Protein AF-A0A2G9RIY0-F1 (afdb_monomer)

Secondary structure (DSSP, 8-state):
-GGGHHHHHHHHHSPPPGGGSPPPPGGGSHHHHHHHHHHHHHHHHS--S------PPP-HHHHHHHHHHHHHHHHHHHHHHHHHHHHHHHHHHHHHHHHHHSTTS-HHHHHHHHHHHHHHHHHHHHHHHHHHHHHHHHHHHHHHHHHHHHHHHHHT--HHHHTTS-HHHHHHIIIIIHHHHHHHHHHHHHHHHHHHHHHHHHHHHHHHHGGGHHHHHHHHHHHHHHHHHHHHHHHHHTT-

InterPro domains:
  IPR011527 ABC transporter type 1, transmembrane domain [PF00664] (72-238)
  IPR011527 ABC transporter type 1, transmembrane domain [PS50929] (75-240)
  IPR036640 ABC transporter type 1, transmembrane domain superfamily [G3DSA:1.20.1560.10] (39-240)
  IPR036640 ABC transporter type 1, transmembrane domain superfamily [SSF90123] (60-237)
  IPR050173 ATP-binding cassette transporter C-like [PTHR24223] (2-237)

Organism: Aquarana catesbeiana (NCBI:txid8400)

pLDDT: mean 86.26, std 9.66, range [44.34, 96.12]

Sequence (240 aa):
YFYFNRIITLGYKKPLEREDLIELNEADSSYVIYPAIEKNWRKEIVPQGKKDYRSRKPSLLRALWSTFRFSLIYVALMKVVADLLAFTSPQILKQMITFCEQQTGDPRTGYMFAVSLLIVTILQTIILQLYQRYNMLTAVKCKTSLIGMIYKKSLNLASSTRRKFTTGELVNLMSSDAQQLMDLTVNINLLWSAPFQILMAIIFLWQELGPSVLAGVAVLILVIPLNAYIAGKVKQLKVL

Nearest PDB structures (foldseek):
  8hw2-assembly1_A  TM=9.320E-01  e=2.447E-11  Homo sapiens
  8f4b-assembly1_A  TM=9.282E-01  e=4.228E-11  Bos taurus
  9c12-assembly1_A  TM=8.795E-01  e=8.072E-11  Homo sapiens
  8izp-assembly1_A  TM=9.137E-01  e=3.250E-10  Homo sapiens
  9buk-assembly1_A  TM=8.761E-01  e=3.092E-10  Homo sapiens

Solvent-accessible surface area (backbone atoms only — not comparable to full-atom values): 13534 Å² total; per-residue (Å²): 118,74,81,50,52,60,52,55,58,44,49,75,75,40,87,78,52,81,86,72,53,82,80,78,57,68,86,76,30,65,82,56,49,38,60,54,40,52,55,39,42,49,61,54,68,48,79,74,95,64,97,63,98,66,84,72,77,68,52,71,68,57,27,50,44,73,62,44,44,68,60,50,50,53,37,49,52,41,45,54,52,24,52,53,40,59,58,46,50,61,54,50,50,51,53,49,51,56,49,68,70,43,87,81,64,63,68,67,59,58,50,49,50,54,52,50,44,52,51,44,53,51,52,26,51,53,41,44,53,51,29,52,51,52,36,50,50,53,17,49,52,52,29,55,39,51,39,52,51,51,50,57,48,64,75,70,49,55,72,78,63,42,72,75,51,53,73,65,57,56,48,42,48,54,52,55,52,32,46,52,53,21,54,48,54,50,47,53,58,51,70,59,46,48,59,51,51,52,51,52,52,49,56,54,44,34,75,76,57,40,78,63,46,54,62,57,52,53,53,56,58,57,48,49,60,53,52,52,52,53,52,52,52,54,52,55,62,73,74,107

Mean predicted aligned error: 8.25 Å

Structure (mmCIF, N/CA/C/O backbone):
data_AF-A0A2G9RIY0-F1
#
_entry.id   AF-A0A2G9RIY0-F1
#
loop_
_atom_site.group_PDB
_atom_site.id
_atom_site.type_symbol
_atom_site.label_atom_id
_atom_site.label_alt_id
_atom_site.label_comp_id
_atom_site.label_asym_id
_atom_site.label_entity_id
_atom_site.label_seq_id
_atom_site.pdbx_PDB_ins_code
_atom_site.Cartn_x
_atom_site.Cartn_y
_atom_site.Cartn_z
_atom_site.occupancy
_atom_site.B_iso_or_equiv
_atom_site.auth_seq_id
_atom_site.auth_comp_id
_atom_site.auth_asym_id
_atom_site.auth_atom_id
_atom_site.pdbx_PDB_model_num
ATOM 1 N N . TYR A 1 1 ? 3.079 18.182 2.663 1.00 78.50 1 TYR A N 1
ATOM 2 C CA . TYR A 1 1 ? 2.318 18.476 1.430 1.00 78.50 1 TYR A CA 1
ATOM 3 C C . TYR A 1 1 ? 2.131 19.967 1.145 1.00 78.50 1 TYR A C 1
ATOM 5 O O . TYR A 1 1 ? 1.734 20.286 0.037 1.00 78.50 1 TYR A O 1
ATOM 13 N N . PHE A 1 2 ? 2.470 20.887 2.062 1.00 84.25 2 PHE A N 1
ATOM 14 C CA . PHE A 1 2 ? 2.282 22.335 1.869 1.00 84.25 2 PHE A CA 1
ATOM 15 C C . PHE A 1 2 ? 2.936 22.909 0.594 1.00 84.25 2 PHE A C 1
ATOM 17 O O . PHE A 1 2 ? 2.391 23.822 -0.015 1.00 84.25 2 PHE A O 1
ATOM 24 N N . TYR A 1 3 ? 4.052 22.330 0.134 1.00 84.06 3 TYR A N 1
ATOM 25 C CA . TYR A 1 3 ? 4.729 22.755 -1.098 1.00 84.06 3 TYR A CA 1
ATOM 26 C C . TYR A 1 3 ? 3.844 22.673 -2.360 1.00 84.06 3 TYR A C 1
ATOM 28 O O . TYR A 1 3 ? 4.051 23.442 -3.295 1.00 84.06 3 TYR A O 1
ATOM 36 N N . PHE A 1 4 ? 2.830 21.796 -2.385 1.00 87.12 4 PHE A N 1
ATOM 37 C CA . PHE A 1 4 ? 1.896 21.689 -3.512 1.00 87.12 4 PHE A CA 1
ATOM 38 C C . PHE A 1 4 ? 0.916 22.864 -3.610 1.00 87.12 4 PHE A C 1
ATOM 40 O O . PHE A 1 4 ? 0.391 23.109 -4.696 1.00 87.12 4 PHE A O 1
ATOM 47 N N . ASN A 1 5 ? 0.694 23.624 -2.529 1.00 90.50 5 ASN A N 1
ATOM 48 C CA . ASN A 1 5 ? -0.255 24.744 -2.522 1.00 90.50 5 ASN A CA 1
ATOM 49 C C . ASN A 1 5 ? 0.063 25.773 -3.614 1.00 90.50 5 ASN A C 1
ATOM 51 O O . ASN A 1 5 ? -0.845 26.354 -4.207 1.00 90.50 5 ASN A O 1
ATOM 55 N N . ARG A 1 6 ? 1.350 25.957 -3.935 1.00 88.44 6 ARG A N 1
ATOM 56 C CA . ARG A 1 6 ? 1.788 26.847 -5.015 1.00 88.44 6 ARG A CA 1
ATOM 57 C C . ARG A 1 6 ? 1.270 26.393 -6.384 1.00 88.44 6 ARG A C 1
ATOM 59 O O . ARG A 1 6 ? 0.746 27.217 -7.119 1.00 88.44 6 ARG A O 1
ATOM 66 N N . ILE A 1 7 ? 1.374 25.104 -6.712 1.00 90.62 7 ILE A N 1
ATOM 67 C CA . ILE A 1 7 ? 0.877 24.572 -7.994 1.00 90.62 7 ILE A CA 1
ATOM 68 C C . ILE A 1 7 ? -0.649 24.655 -8.048 1.00 90.62 7 ILE A C 1
ATOM 70 O O . ILE A 1 7 ? -1.202 25.062 -9.062 1.00 90.62 7 ILE A O 1
ATOM 74 N N . ILE A 1 8 ? -1.335 24.306 -6.955 1.00 91.81 8 ILE A N 1
ATOM 75 C CA . ILE A 1 8 ? -2.806 24.311 -6.906 1.00 91.81 8 ILE A CA 1
ATOM 76 C C . ILE A 1 8 ? -3.346 25.727 -7.130 1.00 91.81 8 ILE A C 1
ATOM 78 O O . ILE A 1 8 ? -4.235 25.939 -7.950 1.00 91.81 8 ILE A O 1
ATOM 82 N N . THR A 1 9 ? -2.777 26.713 -6.437 1.00 93.19 9 THR A N 1
ATOM 83 C CA . THR A 1 9 ? -3.188 28.116 -6.594 1.00 93.19 9 THR A CA 1
ATOM 84 C C . THR A 1 9 ? -2.844 28.678 -7.972 1.00 93.19 9 THR A C 1
ATOM 86 O O . THR A 1 9 ? -3.599 29.496 -8.492 1.00 93.19 9 THR A O 1
ATOM 89 N N . LEU A 1 10 ? -1.744 28.235 -8.586 1.00 92.69 10 LEU A N 1
ATOM 90 C CA . LEU A 1 10 ? -1.381 28.614 -9.950 1.00 92.69 10 LEU A CA 1
ATOM 91 C C . LEU A 1 10 ? -2.342 28.008 -10.982 1.00 92.69 10 LEU A C 1
ATOM 93 O O . LEU A 1 10 ? -2.828 28.734 -11.844 1.00 92.69 10 LEU A O 1
ATOM 97 N N . GLY A 1 11 ? -2.679 26.723 -10.835 1.00 93.44 11 GLY A N 1
ATOM 98 C CA . GLY A 1 11 ? -3.611 26.006 -11.709 1.00 93.44 11 GLY A CA 1
ATOM 99 C C . GLY A 1 11 ? -5.053 26.513 -11.630 1.00 93.44 11 GLY A C 1
ATOM 100 O O . GLY A 1 11 ? -5.797 26.400 -12.597 1.00 93.44 11 GLY A O 1
ATOM 101 N N . TYR A 1 12 ? -5.442 27.126 -10.507 1.00 94.69 12 TYR A N 1
ATOM 102 C CA . TYR A 1 12 ? -6.711 27.853 -10.400 1.00 94.69 12 TYR A CA 1
ATOM 103 C C . TYR A 1 12 ? -6.724 29.141 -11.242 1.00 94.69 12 TYR A C 1
ATOM 105 O O . TYR A 1 12 ? -7.774 29.555 -11.724 1.00 94.69 12 TYR A O 1
ATOM 113 N N . LYS A 1 13 ? -5.566 29.794 -11.411 1.00 95.44 13 LYS A N 1
ATOM 114 C CA . LYS A 1 13 ? -5.445 31.090 -12.099 1.00 95.44 13 LYS A CA 1
ATOM 115 C C . LYS A 1 13 ? -5.172 30.958 -13.594 1.00 95.44 13 LYS A C 1
ATOM 117 O O . LYS A 1 13 ? -5.629 31.800 -14.360 1.00 95.44 13 LYS A O 1
ATOM 122 N N . LYS A 1 14 ? -4.400 29.951 -14.002 1.00 94.75 14 LYS A N 1
ATOM 123 C CA . LYS A 1 14 ? -4.069 29.685 -15.405 1.00 94.75 14 LYS A CA 1
ATOM 124 C C . LYS A 1 14 ? -3.986 28.181 -15.676 1.00 94.75 14 LYS A C 1
ATOM 126 O O . LYS A 1 14 ? -3.628 27.430 -14.766 1.00 94.75 14 LYS A O 1
ATOM 131 N N . PRO A 1 15 ? -4.251 27.732 -16.916 1.00 93.50 15 PRO A N 1
ATOM 132 C CA . PRO A 1 15 ? -3.866 26.394 -17.348 1.00 93.50 15 PRO A CA 1
ATOM 133 C C . PRO A 1 15 ? -2.370 26.174 -17.090 1.00 93.50 15 PRO A C 1
ATOM 135 O O . PRO A 1 15 ? -1.553 27.028 -17.429 1.00 93.50 15 PRO A O 1
ATOM 138 N N . LEU A 1 16 ? -2.026 25.062 -16.440 1.00 91.38 16 LEU A N 1
ATOM 139 C CA . LEU A 1 16 ? -0.640 24.751 -16.091 1.00 91.38 16 LEU A CA 1
ATOM 140 C C . LEU A 1 16 ? 0.149 24.349 -17.337 1.00 91.38 16 LEU A C 1
ATOM 142 O O . LEU A 1 16 ? -0.279 23.473 -18.093 1.00 91.38 16 LEU A O 1
ATOM 146 N N . GLU A 1 17 ? 1.329 24.938 -17.497 1.00 92.06 17 GLU A N 1
ATOM 147 C CA . GLU A 1 17 ? 2.279 24.585 -18.550 1.00 92.06 17 GLU A CA 1
ATOM 148 C C . GLU A 1 17 ? 3.437 23.749 -17.986 1.00 92.06 17 GLU A C 1
ATOM 150 O O . GLU A 1 17 ? 3.600 23.604 -16.773 1.00 92.06 17 GLU A O 1
ATOM 155 N N . ARG A 1 18 ? 4.261 23.155 -18.862 1.00 86.38 18 ARG A N 1
ATOM 156 C CA . ARG A 1 18 ? 5.371 22.277 -18.435 1.00 86.38 18 ARG A CA 1
ATOM 157 C C . ARG A 1 18 ? 6.394 23.000 -17.558 1.00 86.38 18 ARG A C 1
ATOM 159 O O . ARG A 1 18 ? 6.965 22.376 -16.673 1.00 86.38 18 ARG A O 1
ATOM 166 N N . GLU A 1 19 ? 6.594 24.290 -17.802 1.00 88.38 19 GLU A N 1
ATOM 167 C CA . GLU A 1 19 ? 7.536 25.150 -17.077 1.00 88.38 19 GLU A CA 1
ATOM 168 C C . GLU A 1 19 ? 7.078 25.447 -15.641 1.00 88.38 19 GLU A C 1
ATOM 170 O O . GLU A 1 19 ? 7.894 25.744 -14.774 1.00 88.38 19 GLU A O 1
ATOM 175 N N . ASP A 1 20 ? 5.775 25.321 -15.364 1.00 86.44 20 ASP A N 1
ATOM 176 C CA . ASP A 1 20 ? 5.201 25.544 -14.035 1.00 86.44 20 ASP A CA 1
ATOM 177 C C . ASP A 1 20 ? 5.350 24.323 -13.105 1.00 86.44 20 ASP A C 1
ATOM 179 O O . ASP A 1 20 ? 5.012 24.388 -11.916 1.00 86.44 20 ASP A O 1
ATOM 183 N N . LEU A 1 21 ? 5.805 23.184 -13.639 1.00 85.94 21 LEU A N 1
ATOM 184 C CA . LEU A 1 21 ? 5.920 21.934 -12.897 1.00 85.94 21 LEU A CA 1
ATOM 185 C C . LEU A 1 21 ? 7.200 21.904 -12.060 1.00 85.94 21 LEU A C 1
ATOM 187 O O . LEU A 1 21 ? 8.274 22.306 -12.493 1.00 85.94 21 LEU A O 1
ATOM 191 N N . ILE A 1 22 ? 7.082 21.374 -10.842 1.00 85.06 22 ILE A N 1
ATOM 192 C CA . ILE A 1 22 ? 8.231 21.180 -9.956 1.00 85.06 22 ILE A CA 1
ATOM 193 C C . ILE A 1 22 ? 9.113 20.066 -10.521 1.00 85.06 22 ILE A C 1
ATOM 195 O O . ILE A 1 22 ? 8.629 18.970 -10.821 1.00 85.06 22 ILE A O 1
ATOM 199 N N . GLU A 1 23 ? 10.411 20.344 -10.620 1.00 84.75 23 GLU A N 1
ATOM 200 C CA . GLU A 1 23 ? 11.404 19.352 -11.010 1.00 84.75 23 GLU A CA 1
ATOM 201 C C . GLU A 1 23 ? 11.486 18.202 -10.003 1.00 84.75 23 GLU A C 1
ATOM 203 O O . GLU A 1 23 ? 11.246 18.342 -8.800 1.00 84.75 23 GLU A O 1
ATOM 208 N N . LEU A 1 24 ? 11.819 17.021 -10.515 1.00 82.81 24 LEU A N 1
ATOM 209 C CA . LEU A 1 24 ? 11.923 15.825 -9.700 1.00 82.81 24 LEU A CA 1
ATOM 210 C C . LEU A 1 24 ? 13.143 15.915 -8.774 1.00 82.81 24 LEU A C 1
ATOM 212 O O . LEU A 1 24 ? 14.208 16.369 -9.180 1.00 82.81 24 LEU A O 1
ATOM 216 N N . ASN A 1 25 ? 13.010 15.405 -7.550 1.00 85.19 25 ASN A N 1
ATOM 217 C CA . ASN A 1 25 ? 14.147 15.260 -6.648 1.00 85.19 25 ASN A CA 1
ATOM 218 C C . ASN A 1 25 ? 15.240 14.381 -7.288 1.00 85.19 25 ASN A C 1
ATOM 220 O O . ASN A 1 25 ? 14.933 13.343 -7.881 1.00 85.19 25 ASN A O 1
ATOM 224 N N . GLU A 1 26 ? 16.514 14.741 -7.119 1.00 82.12 26 GLU A N 1
ATOM 225 C CA . GLU A 1 26 ? 17.649 14.019 -7.710 1.00 82.12 26 GLU A CA 1
ATOM 226 C C . GLU A 1 26 ? 17.665 12.534 -7.316 1.00 82.12 26 GLU A C 1
ATOM 228 O O . GLU A 1 26 ? 17.913 11.666 -8.153 1.00 82.12 26 GLU A O 1
ATOM 233 N N . ALA A 1 27 ? 17.303 12.220 -6.067 1.00 80.06 27 ALA A N 1
ATOM 234 C CA . ALA A 1 27 ? 17.220 10.847 -5.556 1.00 80.06 27 ALA A CA 1
ATOM 235 C C . ALA A 1 27 ? 16.135 9.986 -6.238 1.00 80.06 27 ALA A C 1
ATOM 237 O O . ALA A 1 27 ? 16.172 8.752 -6.169 1.00 80.06 27 ALA A O 1
ATOM 238 N N . ASP A 1 28 ? 15.158 10.629 -6.876 1.00 82.56 28 ASP A N 1
ATOM 239 C CA . ASP A 1 28 ? 14.078 9.986 -7.621 1.00 82.56 28 ASP A CA 1
ATOM 240 C C . ASP A 1 28 ? 14.347 10.003 -9.137 1.00 82.56 28 ASP A C 1
ATOM 242 O O . ASP A 1 28 ? 13.587 9.417 -9.911 1.00 82.56 28 ASP A O 1
ATOM 246 N N . SER A 1 29 ? 15.449 10.625 -9.565 1.00 82.25 29 SER A N 1
ATOM 247 C CA . SER A 1 29 ? 15.828 10.740 -10.966 1.00 82.25 29 SER A CA 1
ATOM 248 C C . SER A 1 29 ? 16.284 9.412 -11.563 1.00 82.25 29 SER A C 1
ATOM 250 O O . SER A 1 29 ? 16.943 8.582 -10.925 1.00 82.25 29 SER A O 1
ATOM 252 N N . SER A 1 30 ? 15.981 9.231 -12.849 1.00 79.56 30 SER A N 1
ATOM 253 C CA . SER A 1 30 ? 16.402 8.056 -13.615 1.00 79.56 30 SER A CA 1
ATOM 254 C C . SER A 1 30 ? 17.925 7.875 -13.606 1.00 79.56 30 SER A C 1
ATOM 256 O O . SER A 1 30 ? 18.386 6.738 -13.561 1.00 79.56 30 SER A O 1
ATOM 258 N N . TYR A 1 31 ? 18.700 8.964 -13.534 1.00 78.94 31 TYR A N 1
ATOM 259 C CA . TYR A 1 31 ? 20.165 8.927 -13.455 1.00 78.94 31 TYR A CA 1
ATOM 260 C C . TYR A 1 31 ? 20.695 8.195 -12.218 1.00 78.94 31 TYR A C 1
ATOM 262 O O . TYR A 1 31 ? 21.745 7.564 -12.293 1.00 78.94 31 TYR A O 1
ATOM 270 N N . VAL A 1 32 ? 19.969 8.238 -11.098 1.00 81.50 32 VAL A N 1
ATOM 271 C CA . VAL A 1 32 ? 20.367 7.581 -9.843 1.00 81.50 32 VAL A CA 1
ATOM 272 C C . VAL A 1 32 ? 19.817 6.159 -9.770 1.00 81.50 32 VAL A C 1
ATOM 274 O O . VAL A 1 32 ? 20.509 5.227 -9.355 1.00 81.50 32 VAL A O 1
ATOM 277 N N . ILE A 1 33 ? 18.570 5.966 -10.201 1.00 82.12 33 ILE A N 1
ATOM 278 C CA . ILE A 1 33 ? 17.885 4.676 -10.074 1.00 82.12 33 ILE A CA 1
ATOM 279 C C . ILE A 1 33 ? 18.403 3.670 -11.116 1.00 82.12 33 ILE A C 1
ATOM 281 O O . ILE A 1 33 ? 18.575 2.484 -10.819 1.00 82.12 33 ILE A O 1
ATOM 285 N N . TYR A 1 34 ? 18.694 4.135 -12.333 1.00 84.38 34 TYR A N 1
ATOM 286 C CA . TYR A 1 34 ? 19.087 3.275 -13.444 1.00 84.38 34 TYR A CA 1
ATOM 287 C C . TYR A 1 34 ? 20.411 2.512 -13.214 1.00 84.38 34 TYR A C 1
ATOM 289 O O . TYR A 1 34 ? 20.434 1.291 -13.407 1.00 84.38 34 TYR A O 1
ATOM 297 N N . PRO A 1 35 ? 21.505 3.137 -12.730 1.00 85.25 35 PRO A N 1
ATOM 298 C CA . PRO A 1 35 ? 22.743 2.416 -12.428 1.00 85.25 35 PRO A CA 1
ATOM 299 C C . PRO A 1 35 ? 22.567 1.320 -11.369 1.00 85.25 35 PRO A C 1
ATOM 301 O O . PRO A 1 35 ? 23.204 0.267 -11.454 1.00 85.25 35 PRO A O 1
ATOM 304 N N . ALA A 1 36 ? 21.688 1.538 -10.384 1.00 84.62 36 ALA A N 1
ATOM 305 C CA . ALA A 1 36 ? 21.425 0.567 -9.326 1.00 84.62 36 ALA A CA 1
ATOM 306 C C . ALA A 1 36 ? 20.785 -0.715 -9.881 1.00 84.62 36 ALA A C 1
ATOM 308 O O . ALA A 1 36 ? 21.248 -1.819 -9.569 1.00 84.62 36 ALA A O 1
ATOM 309 N N . ILE A 1 37 ? 19.773 -0.581 -10.749 1.00 86.19 37 ILE A N 1
ATOM 310 C CA . ILE A 1 37 ? 19.136 -1.743 -11.376 1.00 86.19 37 ILE A CA 1
ATOM 311 C C . ILE A 1 37 ? 20.048 -2.395 -12.419 1.00 86.19 37 ILE A C 1
ATOM 313 O O . ILE A 1 37 ? 20.124 -3.621 -12.466 1.00 86.19 37 ILE A O 1
ATOM 317 N N . GLU A 1 38 ? 20.814 -1.616 -13.195 1.00 85.88 38 GLU A N 1
ATOM 318 C CA . GLU A 1 38 ? 21.754 -2.160 -14.183 1.00 85.88 38 GLU A CA 1
ATOM 319 C C . GLU A 1 38 ? 22.841 -3.006 -13.504 1.00 85.88 38 GLU A C 1
ATOM 321 O O . GLU A 1 38 ? 2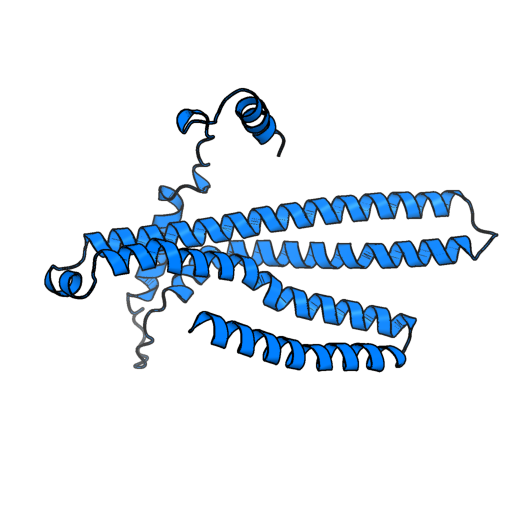3.159 -4.104 -13.970 1.00 85.88 38 GLU A O 1
ATOM 326 N N . LYS A 1 39 ? 23.370 -2.546 -12.364 1.00 86.56 39 LYS A N 1
ATOM 327 C CA . LYS A 1 39 ? 24.340 -3.300 -11.559 1.00 86.56 39 LYS A CA 1
ATOM 328 C C . LYS A 1 39 ? 23.772 -4.641 -11.093 1.00 86.56 39 LYS A C 1
ATOM 330 O O . LYS A 1 39 ? 24.467 -5.654 -11.171 1.00 86.56 39 LYS A O 1
ATOM 335 N N . ASN A 1 40 ? 22.529 -4.668 -10.613 1.00 85.19 40 ASN A N 1
ATOM 336 C CA . ASN A 1 40 ? 21.890 -5.901 -10.146 1.00 85.19 40 ASN A CA 1
ATOM 337 C C . ASN A 1 40 ? 21.494 -6.829 -11.303 1.00 85.19 40 ASN A C 1
ATOM 339 O O . ASN A 1 40 ? 21.684 -8.037 -11.200 1.00 85.19 40 ASN A O 1
ATOM 343 N N . TRP A 1 41 ? 21.052 -6.277 -12.431 1.00 85.06 41 TRP A N 1
ATOM 344 C CA . TRP A 1 41 ? 20.768 -7.038 -13.646 1.00 85.06 41 TRP A CA 1
ATOM 345 C C . TRP A 1 41 ? 22.021 -7.719 -14.207 1.00 85.06 41 TRP A C 1
ATOM 347 O O . TRP A 1 41 ? 21.993 -8.902 -14.540 1.00 85.06 41 TRP A O 1
ATOM 357 N N . ARG A 1 42 ? 23.165 -7.020 -14.233 1.00 84.19 42 ARG A N 1
ATOM 358 C CA . ARG A 1 42 ? 24.450 -7.611 -14.646 1.00 84.19 42 ARG A CA 1
ATOM 359 C C . ARG A 1 42 ? 24.883 -8.760 -13.738 1.00 84.19 42 ARG A C 1
ATOM 361 O O . ARG A 1 42 ? 25.356 -9.771 -14.245 1.00 84.19 42 ARG A O 1
ATOM 368 N N . LYS A 1 43 ? 24.688 -8.639 -12.419 1.00 82.31 43 LYS A N 1
ATOM 369 C CA . LYS A 1 43 ? 24.961 -9.729 -11.463 1.00 82.31 43 LYS A CA 1
ATOM 370 C C . LYS A 1 43 ? 24.095 -10.965 -11.700 1.00 82.31 43 LYS A C 1
ATOM 372 O O . LYS A 1 43 ? 24.514 -12.057 -11.343 1.00 82.31 43 LYS A O 1
ATOM 377 N N . GLU A 1 44 ? 22.898 -10.787 -12.249 1.00 79.81 44 GLU A N 1
ATOM 378 C CA . GLU A 1 44 ? 21.984 -11.888 -12.544 1.00 79.81 44 GLU A CA 1
ATOM 379 C C . GLU A 1 44 ? 22.265 -12.548 -13.902 1.00 79.81 44 GLU A C 1
ATOM 381 O O . GLU A 1 44 ? 22.065 -13.752 -14.046 1.00 79.81 44 GLU A O 1
ATOM 386 N N . ILE A 1 45 ? 22.767 -11.789 -14.884 1.00 77.81 45 ILE A N 1
ATOM 387 C CA . ILE A 1 45 ? 23.171 -12.326 -16.194 1.00 77.81 45 ILE A CA 1
ATOM 388 C C . ILE A 1 45 ? 24.528 -13.038 -16.131 1.00 77.81 45 ILE A C 1
ATOM 390 O O . ILE A 1 45 ? 24.715 -14.042 -16.816 1.00 77.81 45 ILE A O 1
ATOM 394 N N . VAL A 1 46 ? 25.489 -12.519 -15.359 1.00 73.25 46 VAL A N 1
ATOM 395 C CA . VAL A 1 46 ? 26.823 -13.124 -15.248 1.00 73.25 46 VAL A CA 1
ATOM 396 C C . VAL A 1 46 ? 26.745 -14.331 -14.307 1.00 73.25 46 VAL A C 1
ATOM 398 O O . VAL A 1 46 ? 26.430 -14.147 -13.130 1.00 73.25 46 VAL A O 1
ATOM 401 N N . PRO A 1 47 ? 27.056 -15.559 -14.767 1.00 59.69 47 PRO A N 1
ATOM 402 C CA . PRO A 1 47 ? 27.105 -16.721 -13.891 1.00 59.69 47 PRO A CA 1
ATOM 403 C C . PRO A 1 47 ? 28.175 -16.492 -12.822 1.00 59.69 47 PRO A C 1
ATOM 405 O O . PRO A 1 47 ? 29.365 -16.407 -13.130 1.00 59.69 47 PRO A O 1
ATOM 408 N N . GLN A 1 48 ? 27.775 -16.377 -11.554 1.00 56.59 48 GLN A N 1
ATOM 409 C CA . GLN A 1 48 ? 28.738 -16.457 -10.461 1.00 56.59 48 GLN A CA 1
ATOM 410 C C . GLN A 1 48 ? 29.324 -17.866 -10.487 1.00 56.59 48 GLN A C 1
ATOM 412 O O . GLN A 1 48 ? 28.577 -18.833 -10.369 1.00 56.59 48 GLN A O 1
ATOM 417 N N . GLY A 1 49 ? 30.635 -17.974 -10.707 1.00 53.00 49 GLY A N 1
ATOM 418 C CA . GLY A 1 49 ? 31.354 -19.227 -10.937 1.00 53.00 49 GLY A CA 1
ATOM 419 C C . GLY A 1 49 ? 31.259 -20.242 -9.794 1.00 53.00 49 GLY A C 1
ATOM 420 O O . GLY A 1 49 ? 32.228 -20.460 -9.073 1.00 53.00 49 GLY A O 1
ATOM 421 N N . LYS A 1 50 ? 30.114 -20.914 -9.661 1.00 47.84 50 LYS A N 1
ATOM 422 C CA . LYS A 1 50 ? 29.940 -22.140 -8.885 1.00 47.84 50 LYS A CA 1
ATOM 423 C C . LYS A 1 50 ? 29.151 -23.158 -9.704 1.00 47.84 50 LYS A C 1
ATOM 425 O O . LYS A 1 50 ? 28.128 -22.857 -10.312 1.00 47.84 50 LYS A O 1
ATOM 430 N N . LYS A 1 51 ? 29.731 -24.354 -9.739 1.00 44.69 51 LYS A N 1
ATOM 431 C CA . LYS A 1 51 ? 29.420 -25.528 -10.554 1.00 44.69 51 LYS A CA 1
ATOM 432 C C . LYS A 1 51 ? 28.066 -26.166 -10.204 1.00 44.69 51 LYS A C 1
ATOM 434 O O . LYS A 1 51 ? 28.049 -27.304 -9.763 1.00 44.69 51 LYS A O 1
ATOM 439 N N . ASP A 1 52 ? 26.950 -25.481 -10.438 1.00 48.50 52 ASP A N 1
ATOM 440 C CA . ASP A 1 52 ? 25.636 -26.135 -10.468 1.00 48.50 52 ASP A CA 1
ATOM 441 C C . ASP A 1 52 ? 24.978 -25.951 -11.836 1.00 48.50 52 ASP A C 1
ATOM 443 O O . ASP A 1 52 ? 24.420 -24.908 -12.181 1.00 48.50 52 ASP A O 1
ATOM 447 N N . TYR A 1 53 ? 25.066 -27.020 -12.627 1.00 44.34 53 TYR A N 1
ATOM 448 C CA . TYR A 1 53 ? 24.522 -27.217 -13.972 1.00 44.34 53 TYR A CA 1
ATOM 449 C C . TYR A 1 53 ? 22.982 -27.310 -13.986 1.00 44.34 53 TYR A C 1
ATOM 451 O O . TYR A 1 53 ? 22.381 -28.215 -14.558 1.00 44.34 53 TYR A O 1
ATOM 459 N N . ARG A 1 54 ? 22.301 -26.343 -13.372 1.00 47.66 54 ARG A N 1
ATOM 460 C CA . ARG A 1 54 ? 20.904 -26.019 -13.682 1.00 47.66 54 ARG A CA 1
ATOM 461 C C . ARG A 1 54 ? 20.837 -24.525 -13.928 1.00 47.66 54 ARG A C 1
ATOM 463 O O . ARG A 1 54 ? 20.509 -23.751 -13.033 1.00 47.66 54 ARG A O 1
ATOM 470 N N . SER A 1 55 ? 21.200 -24.137 -15.149 1.00 54.38 55 SER A N 1
ATOM 471 C CA . SER A 1 55 ? 21.131 -22.779 -15.691 1.00 54.38 55 SER A CA 1
ATOM 472 C C . SER A 1 55 ? 19.759 -22.152 -15.416 1.00 54.38 55 SER A C 1
ATOM 474 O O . SER A 1 55 ? 18.809 -22.308 -16.189 1.00 54.38 55 SER A O 1
ATOM 476 N N . ARG A 1 56 ? 19.628 -21.467 -14.277 1.00 60.22 56 ARG A N 1
ATOM 477 C CA . ARG A 1 56 ? 18.436 -20.688 -13.948 1.00 60.22 56 ARG A CA 1
ATOM 478 C C . ARG A 1 56 ? 18.373 -19.539 -14.942 1.00 60.22 56 ARG A C 1
ATOM 480 O O . ARG A 1 56 ? 19.315 -18.759 -15.042 1.00 60.22 56 ARG A O 1
ATOM 487 N N . LYS A 1 57 ? 17.271 -19.456 -15.689 1.00 69.62 57 LYS A N 1
ATOM 488 C CA . LYS A 1 57 ? 17.026 -18.335 -16.599 1.00 69.62 57 LYS A CA 1
ATOM 489 C C . LYS A 1 57 ? 17.078 -17.034 -15.777 1.00 69.62 57 LYS A C 1
ATOM 491 O O . LYS A 1 57 ? 16.418 -16.990 -14.734 1.00 69.62 57 LYS A O 1
ATOM 496 N N . PRO A 1 58 ? 17.852 -16.017 -16.195 1.00 74.69 58 PRO A N 1
ATOM 497 C CA . PRO A 1 58 ? 17.897 -14.737 -15.493 1.00 74.69 58 PRO A CA 1
ATOM 498 C C . PRO A 1 58 ? 16.492 -14.127 -15.479 1.00 74.69 58 PRO A C 1
ATOM 500 O O . PRO A 1 58 ? 15.824 -14.116 -16.517 1.00 74.69 58 PRO A O 1
ATOM 503 N N . SER A 1 59 ? 16.017 -13.650 -14.325 1.00 80.56 59 SER A N 1
ATOM 504 C CA . SER A 1 59 ? 14.669 -13.098 -14.192 1.00 80.56 59 SER A CA 1
ATOM 505 C C . SER A 1 59 ? 14.700 -11.617 -13.823 1.00 80.56 59 SER A C 1
ATOM 507 O O . SER A 1 59 ? 15.160 -11.209 -12.766 1.00 80.56 59 SER A O 1
ATOM 509 N N . LEU A 1 60 ? 14.125 -10.782 -14.692 1.00 81.69 60 LEU A N 1
ATOM 510 C CA . LEU A 1 60 ? 14.031 -9.333 -14.465 1.00 81.69 60 LEU A CA 1
ATOM 511 C C . LEU A 1 60 ? 13.351 -8.994 -13.131 1.00 81.69 60 LEU A C 1
ATOM 513 O O . LEU A 1 60 ? 13.766 -8.067 -12.441 1.00 81.69 60 LEU A O 1
ATOM 517 N N . LEU A 1 61 ? 12.349 -9.786 -12.737 1.00 79.69 61 LEU A N 1
ATOM 518 C CA . LEU A 1 61 ? 11.651 -9.630 -11.461 1.00 79.69 61 LEU A CA 1
ATOM 519 C C . LEU A 1 61 ? 12.577 -9.811 -10.256 1.00 79.69 61 LEU A C 1
ATOM 521 O O . LEU A 1 61 ? 12.398 -9.128 -9.253 1.00 79.69 61 LEU A O 1
ATOM 525 N N . ARG A 1 62 ? 13.581 -10.693 -10.335 1.00 80.00 62 ARG A N 1
ATOM 526 C CA . ARG A 1 62 ? 14.527 -10.901 -9.236 1.00 80.00 62 ARG A CA 1
ATOM 527 C C . ARG A 1 62 ? 15.529 -9.755 -9.150 1.00 80.00 62 ARG A C 1
ATOM 529 O O . ARG A 1 62 ? 15.761 -9.272 -8.042 1.00 80.00 62 ARG A O 1
ATOM 536 N N . ALA A 1 63 ? 16.062 -9.270 -10.270 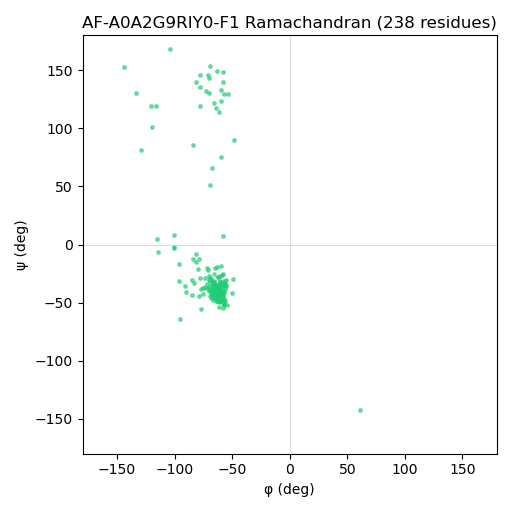1.00 83.25 63 ALA A N 1
ATOM 537 C CA . ALA A 1 63 ? 16.899 -8.069 -10.287 1.00 83.25 63 ALA A CA 1
ATOM 538 C C . ALA A 1 63 ? 16.145 -6.853 -9.731 1.00 83.25 63 ALA A C 1
ATOM 540 O O . ALA A 1 63 ? 16.680 -6.096 -8.914 1.00 83.25 63 ALA A O 1
ATOM 541 N N . LEU A 1 64 ? 14.880 -6.695 -10.124 1.00 83.50 64 LEU A N 1
ATOM 542 C CA . LEU A 1 64 ? 14.025 -5.609 -9.668 1.00 83.50 64 LEU A CA 1
ATOM 543 C C . LEU A 1 64 ? 13.711 -5.732 -8.170 1.00 83.50 64 LEU A C 1
ATOM 545 O O . LEU A 1 64 ? 13.940 -4.787 -7.413 1.00 83.50 64 LEU A O 1
ATOM 549 N N . TRP A 1 65 ? 13.318 -6.923 -7.711 1.00 84.38 65 TRP A N 1
ATOM 550 C CA . TRP A 1 65 ? 13.117 -7.216 -6.291 1.00 84.38 65 TRP A CA 1
ATOM 551 C C . TRP A 1 65 ? 14.381 -6.953 -5.469 1.00 84.38 65 TRP A C 1
ATOM 553 O O . TRP A 1 65 ? 14.333 -6.263 -4.458 1.00 84.38 65 TRP A O 1
ATOM 563 N N . SER A 1 66 ? 15.544 -7.431 -5.915 1.00 84.00 66 SER A N 1
ATOM 564 C CA . SER A 1 66 ? 16.813 -7.215 -5.212 1.00 84.00 66 SER A CA 1
ATOM 565 C C . SER A 1 66 ? 17.192 -5.734 -5.110 1.00 84.00 66 SER A C 1
ATOM 567 O O . SER A 1 66 ? 17.896 -5.360 -4.170 1.00 84.00 66 SER A O 1
ATOM 569 N N . THR A 1 67 ? 16.747 -4.905 -6.057 1.00 85.69 67 THR A N 1
ATOM 570 C CA . THR A 1 67 ? 17.008 -3.459 -6.072 1.00 85.69 67 THR A CA 1
ATOM 571 C C . THR A 1 67 ? 16.080 -2.721 -5.108 1.00 85.69 67 THR A C 1
ATOM 573 O O . THR A 1 67 ? 16.547 -1.897 -4.326 1.00 85.69 67 THR A O 1
ATOM 576 N N . PHE A 1 68 ? 14.785 -3.053 -5.099 1.00 87.00 68 PHE A N 1
ATOM 577 C CA . PHE A 1 68 ? 13.778 -2.322 -4.320 1.00 87.00 68 PHE A CA 1
ATOM 578 C C . PHE A 1 68 ? 13.375 -2.984 -2.996 1.00 87.00 68 PHE A C 1
ATOM 580 O O . PHE A 1 68 ? 12.607 -2.388 -2.245 1.00 87.00 68 PHE A O 1
ATOM 587 N N . ARG A 1 69 ? 13.909 -4.165 -2.649 1.00 86.88 69 ARG A N 1
ATOM 588 C CA . ARG A 1 69 ? 13.520 -4.928 -1.443 1.00 86.88 69 ARG A CA 1
ATOM 589 C C . ARG A 1 69 ? 13.531 -4.112 -0.153 1.00 86.88 69 ARG A C 1
ATOM 591 O O . ARG A 1 69 ? 12.608 -4.238 0.634 1.00 86.88 69 ARG A O 1
ATOM 598 N N . PHE A 1 70 ? 14.533 -3.261 0.064 1.00 88.50 70 PHE A N 1
ATOM 599 C CA . PHE A 1 70 ? 14.616 -2.454 1.286 1.00 88.50 70 PHE A CA 1
ATOM 600 C C . PHE A 1 70 ? 13.507 -1.402 1.342 1.00 88.50 70 PHE A C 1
ATOM 602 O O . PHE A 1 70 ? 12.891 -1.209 2.386 1.00 88.50 70 PHE A O 1
ATOM 609 N N . SER A 1 71 ? 13.199 -0.786 0.198 1.00 87.69 71 SER A N 1
ATOM 610 C CA . SER A 1 71 ? 12.082 0.149 0.073 1.00 87.69 71 SER A CA 1
ATOM 611 C C . SER A 1 71 ? 10.742 -0.557 0.284 1.00 87.69 71 SER A C 1
ATOM 613 O O . SER A 1 71 ? 9.884 -0.025 0.979 1.00 87.69 71 SER A O 1
ATOM 615 N N . LEU A 1 72 ? 10.569 -1.760 -0.274 1.00 88.31 72 LEU A N 1
ATOM 616 C CA . LEU A 1 72 ? 9.346 -2.552 -0.120 1.00 88.31 72 LEU A CA 1
ATOM 617 C C . LEU A 1 72 ? 9.147 -3.035 1.321 1.00 88.31 72 LEU A C 1
ATOM 619 O O . LEU A 1 72 ? 8.039 -2.943 1.832 1.00 88.31 72 LEU A O 1
ATOM 623 N N . ILE A 1 73 ? 10.208 -3.485 2.000 1.00 90.12 73 ILE A N 1
ATOM 624 C CA . ILE A 1 73 ? 10.151 -3.892 3.415 1.00 90.12 73 ILE A CA 1
ATOM 625 C C . ILE A 1 73 ? 9.783 -2.700 4.302 1.00 90.12 73 ILE A C 1
ATOM 627 O O . ILE A 1 73 ? 8.937 -2.833 5.181 1.00 90.12 73 ILE A O 1
ATOM 631 N N . TYR A 1 74 ? 10.379 -1.529 4.059 1.00 91.31 74 TYR A N 1
ATOM 632 C CA . TYR A 1 74 ? 10.046 -0.314 4.803 1.00 91.31 74 TYR A CA 1
ATOM 633 C C . TYR A 1 74 ? 8.570 0.079 4.630 1.00 91.31 74 TYR A C 1
ATOM 635 O O . TYR A 1 74 ? 7.873 0.343 5.609 1.00 91.31 74 TYR A O 1
ATOM 643 N N . VAL A 1 75 ? 8.070 0.052 3.391 1.00 92.44 75 VAL A N 1
ATOM 644 C CA . VAL A 1 75 ? 6.654 0.301 3.079 1.00 92.44 75 VAL A CA 1
ATOM 645 C C . VAL A 1 75 ? 5.749 -0.743 3.743 1.00 92.44 75 VAL A C 1
ATOM 647 O O . VAL A 1 75 ? 4.724 -0.380 4.318 1.00 92.44 75 VAL A O 1
ATOM 650 N N . ALA A 1 76 ? 6.140 -2.019 3.729 1.00 91.88 76 ALA A N 1
ATOM 651 C CA . ALA A 1 76 ? 5.376 -3.087 4.362 1.00 91.88 76 ALA A CA 1
ATOM 652 C C . ALA A 1 76 ? 5.291 -2.916 5.886 1.00 91.88 76 ALA A C 1
ATOM 654 O O . ALA A 1 76 ? 4.212 -3.037 6.460 1.00 91.88 76 ALA A O 1
ATOM 655 N N . LEU A 1 77 ? 6.394 -2.546 6.542 1.00 92.44 77 LEU A N 1
ATOM 656 C CA . LEU A 1 77 ? 6.410 -2.265 7.979 1.00 92.44 77 LEU A CA 1
ATOM 657 C C . LEU A 1 77 ? 5.482 -1.095 8.338 1.00 92.44 77 LEU A C 1
ATOM 659 O O . LEU A 1 77 ? 4.686 -1.203 9.267 1.00 92.44 77 LEU A O 1
ATOM 663 N N . MET A 1 78 ? 5.534 0.001 7.573 1.00 91.00 78 MET A N 1
ATOM 664 C CA . MET A 1 78 ? 4.623 1.140 7.755 1.00 91.00 78 MET A CA 1
ATOM 665 C C . MET A 1 78 ? 3.154 0.729 7.601 1.00 91.00 78 MET A C 1
ATOM 667 O O . MET A 1 78 ? 2.298 1.227 8.332 1.00 91.00 78 MET A O 1
ATOM 671 N N . LYS A 1 79 ? 2.858 -0.204 6.689 1.00 92.69 79 LYS A N 1
ATOM 672 C CA . LYS A 1 79 ? 1.506 -0.735 6.498 1.00 92.69 79 LYS A CA 1
ATOM 673 C C . LYS A 1 79 ? 1.025 -1.546 7.700 1.00 92.69 79 LYS A C 1
ATOM 675 O O . LYS A 1 79 ? -0.088 -1.306 8.153 1.00 92.69 79 LYS A O 1
ATOM 680 N N . VAL A 1 80 ? 1.865 -2.426 8.255 1.00 92.69 80 VAL A N 1
ATOM 681 C CA . VAL A 1 80 ? 1.532 -3.173 9.485 1.00 92.69 80 VAL A CA 1
ATOM 682 C C . VAL A 1 80 ? 1.212 -2.211 10.626 1.00 92.69 80 VAL A C 1
ATOM 684 O O . VAL A 1 80 ? 0.198 -2.369 11.297 1.00 92.69 80 VAL A O 1
ATOM 687 N N . VAL A 1 81 ? 2.041 -1.182 10.823 1.00 93.00 81 VAL A N 1
ATOM 688 C CA . VAL A 1 81 ? 1.810 -0.173 11.868 1.00 93.00 81 VAL A CA 1
ATOM 689 C C . VAL A 1 81 ? 0.481 0.554 11.637 1.00 93.00 81 VAL A C 1
ATOM 691 O O . VAL A 1 81 ? -0.315 0.666 12.566 1.00 93.00 81 VAL A O 1
ATOM 694 N N . ALA A 1 82 ? 0.196 0.988 10.405 1.00 93.38 82 ALA A N 1
ATOM 695 C CA . ALA A 1 82 ? -1.079 1.626 10.068 1.00 93.38 82 ALA A CA 1
ATOM 696 C C . ALA A 1 82 ? -2.289 0.722 10.362 1.00 93.38 82 ALA A C 1
ATOM 698 O O . ALA A 1 82 ? -3.299 1.202 10.874 1.00 93.38 82 ALA A O 1
ATOM 699 N N . ASP A 1 83 ? -2.177 -0.574 10.057 1.00 92.44 83 ASP A N 1
ATOM 700 C CA . ASP A 1 83 ? -3.230 -1.558 10.308 1.00 92.44 83 ASP A CA 1
ATOM 701 C C . ASP A 1 83 ? -3.461 -1.758 11.809 1.00 92.44 83 ASP A C 1
ATOM 703 O O . ASP A 1 83 ? -4.604 -1.729 12.256 1.00 92.44 83 ASP A O 1
ATOM 707 N N . LEU A 1 84 ? -2.395 -1.869 12.609 1.00 92.81 84 LEU A N 1
ATOM 708 C CA . LEU A 1 84 ? -2.506 -1.973 14.068 1.00 92.81 84 LEU A CA 1
ATOM 709 C C . LEU A 1 84 ? -3.204 -0.749 14.673 1.00 92.81 84 LEU A C 1
ATOM 711 O O . LEU A 1 84 ? -4.134 -0.906 15.460 1.00 92.81 84 LEU A O 1
ATOM 715 N N . LEU A 1 85 ? -2.816 0.464 14.262 1.00 92.56 85 LEU A N 1
ATOM 716 C CA . LEU A 1 85 ? -3.473 1.697 14.709 1.00 92.56 85 LEU A CA 1
ATOM 717 C C . LEU A 1 85 ? -4.956 1.750 14.314 1.00 9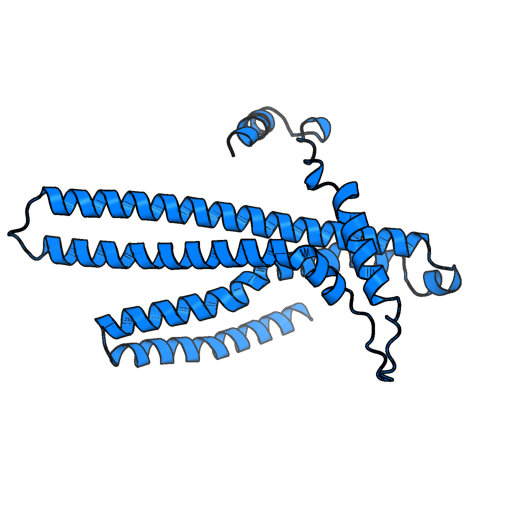2.56 85 LEU A C 1
ATOM 719 O O . LEU A 1 85 ? -5.770 2.230 15.101 1.00 92.56 85 LEU A O 1
ATOM 723 N N . ALA A 1 86 ? -5.318 1.237 13.134 1.00 93.06 86 ALA A N 1
ATOM 724 C CA . ALA A 1 86 ? -6.711 1.185 12.687 1.00 93.06 86 ALA A CA 1
ATOM 725 C C . ALA A 1 86 ? -7.579 0.302 13.599 1.00 93.06 86 ALA A C 1
ATOM 727 O O . ALA A 1 86 ? -8.740 0.620 13.846 1.00 93.06 86 ALA A O 1
ATOM 728 N N . PHE A 1 87 ? -7.006 -0.780 14.131 1.00 92.31 87 PHE A N 1
ATOM 729 C CA . PHE A 1 87 ? -7.671 -1.681 15.072 1.00 92.31 87 PHE A CA 1
ATOM 730 C C . PHE A 1 87 ? -7.697 -1.155 16.515 1.00 92.31 87 PHE A C 1
ATOM 732 O O . PHE A 1 87 ? -8.569 -1.550 17.288 1.00 92.31 87 PHE A O 1
ATOM 739 N N . THR A 1 88 ? -6.811 -0.225 16.877 1.00 92.50 88 THR A N 1
ATOM 740 C CA . THR A 1 88 ? -6.844 0.453 18.181 1.00 92.50 88 THR A CA 1
ATOM 741 C C . THR A 1 88 ? -8.063 1.372 18.324 1.00 92.50 88 THR A C 1
ATOM 743 O O . THR A 1 88 ? -8.624 1.473 19.414 1.00 92.50 88 THR A O 1
ATOM 746 N N . SER A 1 89 ? -8.521 2.019 17.244 1.00 91.31 89 SER A N 1
ATOM 747 C CA . SER A 1 89 ? -9.663 2.947 17.305 1.00 91.31 89 SER A CA 1
ATOM 748 C C . SER A 1 89 ? -10.971 2.287 17.787 1.00 91.31 89 SER A C 1
ATOM 750 O O . SER A 1 89 ? -11.565 2.814 18.730 1.00 91.31 89 SER A O 1
ATOM 752 N N . PRO A 1 90 ? -11.408 1.126 17.253 1.00 91.50 90 PRO A N 1
ATOM 753 C CA . PRO A 1 90 ? -12.554 0.389 17.794 1.00 91.50 90 PRO A CA 1
ATOM 754 C C . PRO A 1 90 ? -12.398 -0.031 19.262 1.00 91.50 90 PRO A C 1
ATOM 756 O O . PRO A 1 90 ? -13.375 -0.017 20.002 1.00 91.50 90 PRO A O 1
ATOM 759 N N . GLN A 1 91 ? -11.183 -0.376 19.702 1.00 91.69 91 GLN A N 1
ATOM 760 C CA . GLN A 1 91 ? -10.926 -0.798 21.086 1.00 91.69 91 GLN A CA 1
ATOM 761 C C . GLN A 1 91 ? -11.103 0.357 22.080 1.00 91.69 91 GLN A C 1
ATOM 763 O O . GLN A 1 91 ? -11.732 0.187 23.123 1.00 91.69 91 GLN A O 1
ATOM 768 N N . ILE A 1 92 ? -10.617 1.554 21.735 1.00 91.88 92 ILE A N 1
ATOM 769 C CA . ILE A 1 92 ? -10.847 2.762 22.545 1.00 91.88 92 ILE A CA 1
ATOM 770 C C . ILE A 1 92 ? -12.338 3.110 22.560 1.00 91.88 92 ILE A C 1
ATOM 772 O O . ILE A 1 92 ? -12.884 3.431 23.614 1.00 91.88 92 ILE A O 1
ATOM 776 N N . LEU A 1 93 ? -13.012 3.005 21.410 1.00 91.56 93 LEU A N 1
ATOM 777 C CA . LEU A 1 93 ? -14.447 3.266 21.319 1.00 91.56 93 LEU A CA 1
ATOM 778 C C . LEU A 1 93 ? -15.251 2.311 22.211 1.00 91.56 93 LEU A C 1
ATOM 780 O O . LEU A 1 93 ? -16.156 2.751 22.913 1.00 91.56 93 LEU A O 1
ATOM 784 N N . LYS A 1 94 ? -14.885 1.026 22.246 1.00 90.75 94 LYS A N 1
ATOM 785 C CA . LYS A 1 94 ? -15.493 0.045 23.152 1.00 90.75 94 LYS A CA 1
ATOM 786 C C . LYS A 1 94 ? -15.348 0.469 24.617 1.00 90.75 94 LYS A C 1
ATOM 788 O O . LYS A 1 94 ? -16.340 0.509 25.337 1.00 90.75 94 LYS A O 1
ATOM 793 N N . GLN A 1 95 ? -14.134 0.815 25.051 1.00 88.94 95 GLN A N 1
ATOM 794 C CA . GLN A 1 95 ? -13.887 1.262 26.429 1.00 88.94 95 GLN A CA 1
ATOM 795 C C . GLN A 1 95 ? -14.680 2.526 26.773 1.00 88.94 95 GLN A C 1
ATOM 797 O O . GLN A 1 95 ? -15.199 2.645 27.880 1.00 88.94 95 GLN A O 1
ATOM 802 N N . MET A 1 96 ? -14.824 3.439 25.811 1.00 89.50 96 MET A N 1
ATOM 803 C CA . MET A 1 96 ? -15.644 4.635 25.962 1.00 89.50 96 MET A CA 1
ATOM 804 C C . MET A 1 96 ? -17.133 4.296 26.143 1.00 89.50 96 MET A C 1
ATOM 806 O O . MET A 1 96 ? -17.772 4.882 27.011 1.00 89.50 96 MET A O 1
ATOM 810 N N . ILE A 1 97 ? -17.675 3.330 25.391 1.00 90.25 97 ILE A N 1
ATOM 811 C CA . ILE A 1 97 ? -19.064 2.864 25.555 1.00 90.25 97 ILE A CA 1
ATOM 812 C C . ILE A 1 97 ? -19.262 2.260 26.951 1.00 90.25 97 ILE A C 1
ATOM 814 O O . ILE A 1 97 ? -20.178 2.666 27.661 1.00 90.25 97 ILE A O 1
ATOM 818 N N . THR A 1 98 ? -18.365 1.372 27.390 1.00 88.25 98 THR A N 1
ATOM 819 C CA . THR A 1 98 ? -18.432 0.773 28.736 1.00 88.25 98 THR A CA 1
ATOM 820 C C . THR A 1 98 ? -18.322 1.825 29.845 1.00 88.25 98 THR A C 1
ATOM 822 O O . THR A 1 98 ? -19.010 1.729 30.858 1.00 88.25 98 THR A O 1
ATOM 825 N N . PHE A 1 99 ? -17.501 2.862 29.654 1.00 87.50 99 PHE A N 1
ATOM 826 C CA . PHE A 1 99 ? -17.425 3.994 30.580 1.00 87.50 99 PHE A CA 1
ATOM 827 C C . PHE A 1 99 ? -18.744 4.779 30.638 1.00 87.50 99 PHE A C 1
ATOM 829 O O . PHE A 1 99 ? -19.176 5.161 31.720 1.00 87.50 99 PHE A O 1
ATOM 8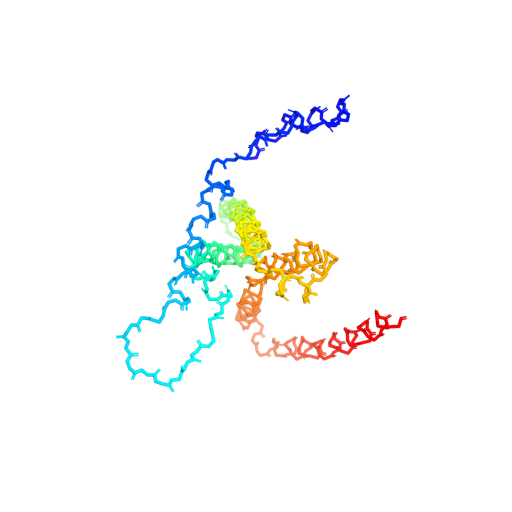36 N N . CYS A 1 100 ? -19.412 4.996 29.501 1.00 86.38 100 CYS A N 1
ATOM 837 C CA . CYS A 1 100 ? -20.717 5.661 29.466 1.00 86.38 100 CYS A CA 1
ATOM 838 C C . CYS A 1 100 ? -21.830 4.844 30.147 1.00 86.38 100 CYS A C 1
ATOM 840 O O . CYS A 1 100 ? -22.755 5.432 30.705 1.00 86.38 100 CYS A O 1
ATOM 842 N N . GLU A 1 101 ? -21.752 3.512 30.118 1.00 87.62 101 GLU A N 1
ATOM 843 C CA . GLU A 1 101 ? -22.696 2.626 30.815 1.00 87.62 101 GLU A CA 1
ATOM 844 C C . GLU A 1 101 ? -22.496 2.651 32.341 1.00 87.62 101 GLU A C 1
ATOM 846 O O . GLU A 1 101 ? -23.457 2.573 33.109 1.00 87.62 101 GLU A O 1
ATOM 851 N N . GLN A 1 102 ? -21.252 2.807 32.795 1.00 81.44 102 GLN A N 1
ATOM 852 C CA . GLN A 1 102 ? -20.893 2.920 34.207 1.00 81.44 102 GLN A CA 1
ATOM 853 C C . GLN A 1 102 ? -21.062 4.376 34.681 1.00 81.44 102 GLN A C 1
ATOM 855 O O . GLN A 1 102 ? -20.110 5.150 34.713 1.00 81.44 102 GLN A O 1
ATOM 860 N N . GLN A 1 103 ? -22.280 4.756 35.087 1.00 68.94 103 GLN A N 1
ATOM 861 C CA . GLN A 1 103 ? -22.669 6.121 35.515 1.00 68.94 103 GLN A CA 1
ATOM 862 C C . GLN A 1 103 ? -21.883 6.728 36.712 1.00 68.94 103 GLN A C 1
ATOM 864 O O . GLN A 1 103 ? -22.240 7.794 37.207 1.00 68.94 103 GLN A O 1
ATOM 869 N N . THR A 1 104 ? -20.825 6.081 37.204 1.00 63.38 104 THR A N 1
ATOM 870 C CA . THR A 1 104 ? -20.050 6.454 38.403 1.00 63.38 104 THR A CA 1
ATOM 871 C C . THR A 1 104 ? -18.590 6.842 38.127 1.00 63.38 104 THR A C 1
ATOM 873 O O . THR A 1 104 ? -17.836 7.082 39.070 1.00 63.38 104 THR A O 1
ATOM 876 N N . GLY A 1 105 ? -18.162 6.919 36.864 1.00 67.56 105 GLY A N 1
ATOM 877 C CA . GLY A 1 105 ? -16.785 7.273 36.501 1.00 67.56 105 GLY A CA 1
ATOM 878 C C . GLY A 1 105 ? -16.460 8.774 36.590 1.00 67.56 105 GLY A C 1
ATOM 879 O O . GLY A 1 105 ? -17.289 9.621 36.265 1.00 67.56 105 GLY A O 1
ATOM 880 N N . ASP A 1 106 ? -15.222 9.116 36.975 1.00 80.31 106 ASP A N 1
ATOM 881 C CA . ASP A 1 106 ? -14.713 10.499 36.934 1.00 80.31 106 ASP A CA 1
ATOM 882 C C . ASP A 1 106 ? -14.763 11.043 35.488 1.00 80.31 106 ASP A C 1
ATOM 884 O O . ASP A 1 106 ? -14.130 10.444 34.605 1.00 80.31 106 ASP A O 1
ATOM 888 N N . PRO A 1 107 ? -15.442 12.183 35.223 1.00 81.88 107 PRO A N 1
ATOM 889 C CA . PRO A 1 107 ? -15.530 12.802 33.898 1.00 81.88 107 PRO A CA 1
ATOM 890 C C . PRO A 1 107 ? -14.183 12.981 33.186 1.00 81.88 107 PRO A C 1
ATOM 892 O O . PRO A 1 107 ? -14.116 12.919 31.957 1.00 81.88 107 PRO A O 1
ATOM 895 N N . ARG A 1 108 ? -13.088 13.162 33.937 1.00 85.75 108 ARG A N 1
ATOM 896 C CA . ARG A 1 108 ? -11.729 13.285 33.379 1.00 85.75 108 ARG A CA 1
ATOM 897 C C . ARG A 1 108 ? -11.315 12.058 32.567 1.00 85.75 108 ARG A C 1
ATOM 899 O O . ARG A 1 108 ? -10.648 12.204 31.546 1.00 85.75 108 ARG A O 1
ATOM 906 N N . THR A 1 109 ? -11.748 10.868 32.973 1.00 85.56 109 THR A N 1
ATOM 907 C CA . THR A 1 109 ? -11.425 9.603 32.295 1.00 85.56 109 THR A CA 1
ATOM 908 C C . THR A 1 109 ? -12.090 9.514 30.922 1.00 85.56 109 THR A C 1
ATOM 910 O O . THR A 1 109 ? -11.445 9.122 29.950 1.00 85.56 109 THR A O 1
ATOM 913 N N . GLY A 1 110 ? -13.336 9.981 30.803 1.00 87.56 110 GLY A N 1
ATOM 914 C CA . GLY A 1 110 ? -14.030 10.084 29.517 1.00 87.56 110 GLY A CA 1
ATOM 915 C C . GLY A 1 110 ? -13.330 11.043 28.549 1.00 87.56 110 GLY A C 1
ATOM 916 O O . GLY A 1 110 ? -13.110 10.701 27.385 1.00 87.56 110 GLY A O 1
ATOM 917 N N . TYR A 1 111 ? -12.896 12.213 29.037 1.00 90.06 111 TYR A N 1
ATOM 918 C CA . TYR A 1 111 ? -12.111 13.151 28.226 1.00 90.06 111 TYR A CA 1
ATOM 919 C C . TYR A 1 111 ? -10.771 12.555 27.776 1.00 90.06 111 TYR A C 1
ATOM 921 O O . TYR A 1 111 ? -10.376 12.767 26.629 1.00 90.06 111 TYR A O 1
ATOM 929 N N . MET A 1 112 ? -10.093 11.773 28.627 1.00 91.12 112 MET A N 1
ATOM 930 C CA . MET A 1 112 ? -8.862 11.075 28.238 1.00 91.12 112 MET A CA 1
ATOM 931 C C . MET A 1 112 ? -9.105 10.103 27.078 1.00 91.12 112 MET A C 1
ATOM 933 O O . MET A 1 112 ? -8.370 10.167 26.095 1.00 91.12 112 MET A O 1
ATOM 937 N N . PHE A 1 113 ? -10.157 9.275 27.122 1.00 91.31 113 PHE A N 1
ATOM 938 C CA . PHE A 1 113 ? -10.483 8.369 26.011 1.00 91.31 113 PHE A CA 1
ATOM 939 C C . PHE A 1 113 ? -10.794 9.115 24.710 1.00 91.31 113 PHE A C 1
ATOM 941 O O . PHE A 1 113 ? -10.298 8.725 23.652 1.00 91.31 113 PHE A O 1
ATOM 948 N N . ALA A 1 114 ? -11.552 10.214 24.778 1.00 92.19 114 ALA A N 1
ATOM 949 C CA . ALA A 1 114 ? -11.867 11.031 23.606 1.00 92.19 114 ALA A CA 1
ATOM 950 C C . ALA A 1 114 ? -10.604 11.652 22.976 1.00 92.19 114 ALA A C 1
ATOM 952 O O . ALA A 1 114 ? -10.411 11.583 21.760 1.00 92.19 114 ALA A O 1
ATOM 953 N N . VAL A 1 115 ? -9.708 12.208 23.800 1.00 94.69 115 VAL A N 1
ATOM 954 C CA . VAL A 1 115 ? -8.430 12.772 23.335 1.00 94.69 115 VAL A CA 1
ATOM 955 C C . VAL A 1 115 ? -7.516 11.676 22.781 1.00 94.69 115 VAL A C 1
ATOM 957 O O . VAL A 1 115 ? -6.922 11.858 21.719 1.00 94.69 115 VAL A O 1
ATOM 960 N N . SER A 1 116 ? -7.432 10.516 23.436 1.00 93.31 116 SER A N 1
ATOM 961 C CA . SER A 1 116 ? -6.669 9.369 22.933 1.00 93.31 116 SER A CA 1
ATOM 962 C C . SER A 1 116 ? -7.195 8.879 21.584 1.00 93.31 116 SER A C 1
ATOM 964 O O . SER A 1 116 ? -6.395 8.631 20.684 1.00 93.31 116 SER A O 1
ATOM 966 N N . LEU A 1 117 ? -8.517 8.795 21.401 1.00 94.25 117 LEU A N 1
ATOM 967 C CA . LEU A 1 117 ? -9.127 8.412 20.127 1.00 94.25 117 LEU A CA 1
ATOM 968 C C . LEU A 1 117 ? -8.763 9.401 19.011 1.00 94.25 117 LEU A C 1
ATOM 970 O O . LEU A 1 117 ? -8.389 8.987 17.911 1.00 94.25 117 LEU A O 1
ATOM 974 N N . LEU A 1 118 ? -8.815 10.703 19.300 1.00 96.12 118 LEU A N 1
ATOM 975 C CA . LEU A 1 118 ? -8.413 11.749 18.360 1.00 96.12 118 LEU A CA 1
ATOM 976 C C . LEU A 1 118 ? -6.931 11.619 17.977 1.00 96.12 118 LEU A C 1
ATOM 978 O O . LEU A 1 118 ? -6.589 11.648 16.797 1.00 96.12 118 LEU A O 1
ATOM 982 N N . ILE A 1 119 ? -6.043 11.412 18.950 1.00 95.88 119 ILE A N 1
ATOM 983 C CA . ILE A 1 119 ? -4.607 11.242 18.687 1.00 95.88 119 ILE A CA 1
ATOM 984 C C . ILE A 1 119 ? -4.355 9.996 17.831 1.00 95.88 119 ILE A C 1
ATOM 986 O O . ILE A 1 119 ? -3.631 10.065 16.838 1.00 95.88 119 ILE A O 1
ATOM 990 N N . VAL A 1 120 ? -4.975 8.865 18.179 1.00 95.56 120 VAL A N 1
ATOM 991 C CA . VAL A 1 120 ? -4.816 7.596 17.456 1.00 95.56 120 VAL A CA 1
ATOM 992 C C . VAL A 1 120 ? -5.309 7.716 16.016 1.00 95.56 120 VAL A C 1
ATOM 994 O O . VAL A 1 120 ? -4.598 7.301 15.104 1.00 95.56 120 VAL A O 1
ATOM 997 N N . THR A 1 121 ? -6.472 8.328 15.784 1.00 94.69 121 THR A N 1
ATOM 998 C CA . THR A 1 121 ? -7.029 8.504 14.429 1.00 94.69 121 THR A CA 1
ATOM 999 C C . THR A 1 121 ? -6.195 9.457 13.568 1.00 94.69 121 THR A C 1
ATOM 1001 O O . THR A 1 121 ? -5.963 9.179 12.387 1.00 94.69 121 THR A O 1
ATOM 1004 N N . ILE A 1 122 ? -5.662 10.542 14.142 1.00 96.12 122 ILE A N 1
ATOM 1005 C CA . ILE A 1 122 ? -4.739 11.442 13.434 1.00 96.12 122 ILE A CA 1
ATOM 1006 C C . ILE A 1 122 ? -3.444 10.708 13.071 1.00 96.12 122 ILE A C 1
ATOM 1008 O O . ILE A 1 122 ? -3.016 10.752 11.915 1.00 96.12 122 ILE A O 1
ATOM 1012 N N . LEU A 1 123 ? -2.831 10.000 14.025 1.00 95.75 123 LEU A N 1
ATOM 1013 C CA . LEU A 1 123 ? -1.606 9.233 13.784 1.00 95.75 123 LEU A CA 1
ATOM 1014 C C . LEU A 1 123 ? -1.822 8.147 12.728 1.00 95.75 123 LEU A C 1
ATOM 1016 O O . LEU A 1 123 ? -1.023 8.034 11.799 1.00 95.75 123 LEU A O 1
ATOM 1020 N N . GLN A 1 124 ? -2.921 7.398 12.824 1.00 95.69 124 GLN A N 1
ATOM 1021 C CA . GLN A 1 124 ? -3.311 6.394 11.837 1.00 95.69 124 GLN A CA 1
ATOM 1022 C C . GLN A 1 124 ? -3.416 7.017 10.439 1.00 95.69 124 GLN A C 1
ATOM 1024 O O . GLN A 1 124 ? -2.834 6.494 9.488 1.00 95.69 124 GLN A O 1
ATOM 1029 N N . THR A 1 125 ? -4.105 8.156 10.315 1.00 95.44 125 THR A N 1
ATOM 1030 C CA . THR A 1 125 ? -4.294 8.857 9.036 1.00 95.44 125 THR A CA 1
ATOM 1031 C C . THR A 1 125 ? -2.961 9.317 8.448 1.00 95.44 125 THR A C 1
ATOM 1033 O O . THR A 1 125 ? -2.690 9.098 7.265 1.00 95.44 125 THR A O 1
ATOM 1036 N N . ILE A 1 126 ? -2.088 9.909 9.270 1.00 95.62 126 ILE A N 1
ATOM 1037 C CA . ILE A 1 126 ? -0.761 10.365 8.838 1.00 95.62 126 ILE A CA 1
ATOM 1038 C C . ILE A 1 126 ? 0.085 9.182 8.360 1.00 95.62 126 ILE A C 1
ATOM 1040 O O . ILE A 1 126 ? 0.658 9.243 7.271 1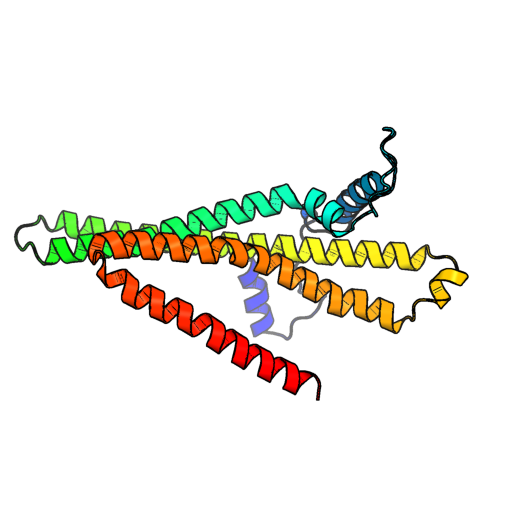.00 95.62 126 ILE A O 1
ATOM 1044 N N . ILE A 1 127 ? 0.153 8.098 9.137 1.00 94.81 127 ILE A N 1
ATOM 1045 C CA . ILE A 1 127 ? 0.958 6.916 8.799 1.00 94.81 127 ILE A CA 1
ATOM 1046 C C . ILE A 1 127 ? 0.421 6.250 7.530 1.00 94.81 127 ILE A C 1
ATOM 1048 O O . ILE A 1 127 ? 1.207 5.922 6.641 1.00 94.81 127 ILE A O 1
ATOM 1052 N N . LEU A 1 128 ? -0.901 6.121 7.388 1.00 94.31 128 LEU A N 1
ATOM 1053 C CA . LEU A 1 128 ? -1.526 5.575 6.184 1.00 94.31 128 LEU A CA 1
ATOM 1054 C C . LEU A 1 128 ? -1.194 6.421 4.946 1.00 94.31 128 LEU A C 1
ATOM 1056 O O . LEU A 1 128 ? -0.828 5.875 3.904 1.00 94.31 128 LEU A O 1
ATOM 1060 N N . GLN A 1 129 ? -1.252 7.750 5.060 1.00 94.38 129 GLN A N 1
ATOM 1061 C CA . GLN A 1 129 ? -0.928 8.653 3.956 1.00 94.38 129 GLN A CA 1
ATOM 1062 C C . GLN A 1 129 ? 0.567 8.635 3.604 1.00 94.38 129 GLN A C 1
ATOM 1064 O O . GLN A 1 129 ? 0.939 8.736 2.431 1.00 94.38 129 GLN A O 1
ATOM 1069 N N . LEU A 1 130 ? 1.447 8.501 4.601 1.00 93.62 130 LEU A N 1
ATOM 1070 C CA . LEU A 1 130 ? 2.882 8.319 4.383 1.00 93.62 130 LEU A CA 1
ATOM 1071 C C . LEU A 1 130 ? 3.167 6.991 3.680 1.00 93.62 130 LEU A C 1
ATOM 1073 O O . LEU A 1 130 ? 3.917 6.982 2.703 1.00 93.62 130 LEU A O 1
ATOM 1077 N N . TYR A 1 131 ? 2.530 5.906 4.123 1.00 93.62 131 TYR A N 1
ATOM 1078 C CA . TYR A 1 131 ? 2.587 4.601 3.469 1.00 93.62 131 TYR A CA 1
ATOM 1079 C C . TYR A 1 131 ? 2.179 4.703 1.995 1.00 93.62 131 TYR A C 1
ATOM 1081 O O . TYR A 1 131 ? 2.955 4.297 1.131 1.00 93.62 131 TYR A O 1
ATOM 1089 N N . GLN A 1 132 ? 1.017 5.297 1.692 1.00 92.50 132 GLN A N 1
ATOM 1090 C CA . GLN A 1 132 ? 0.528 5.440 0.315 1.00 92.50 132 GLN A CA 1
ATOM 1091 C C . GLN A 1 132 ? 1.519 6.213 -0.558 1.00 92.50 132 GLN A C 1
ATOM 1093 O O . GLN A 1 132 ? 1.852 5.778 -1.661 1.00 92.50 132 GLN A O 1
ATOM 1098 N N . ARG A 1 133 ? 2.063 7.323 -0.042 1.00 91.88 133 ARG A N 1
ATOM 1099 C CA . ARG A 1 133 ? 3.068 8.117 -0.759 1.00 91.88 133 ARG A CA 1
ATOM 1100 C C . ARG A 1 133 ? 4.333 7.317 -1.052 1.00 91.88 133 ARG A C 1
ATOM 1102 O O . ARG A 1 133 ? 4.805 7.341 -2.186 1.00 91.88 133 ARG A O 1
ATOM 1109 N N . TYR A 1 134 ? 4.895 6.629 -0.058 1.00 92.38 134 TYR A N 1
ATOM 1110 C CA . TYR A 1 134 ? 6.114 5.843 -0.261 1.00 92.38 134 TYR A CA 1
ATOM 1111 C C . TYR A 1 134 ? 5.875 4.646 -1.186 1.00 92.38 134 TYR A C 1
ATOM 1113 O O . TYR A 1 134 ? 6.694 4.406 -2.066 1.00 92.38 134 TYR A O 1
ATOM 1121 N N . ASN A 1 135 ? 4.743 3.950 -1.049 1.00 93.69 135 ASN A N 1
ATOM 1122 C CA . ASN A 1 135 ? 4.361 2.838 -1.920 1.00 93.69 135 ASN A CA 1
ATOM 1123 C C . ASN A 1 135 ? 4.248 3.287 -3.386 1.00 93.69 135 ASN A C 1
ATOM 1125 O O . ASN A 1 135 ? 4.858 2.688 -4.273 1.00 93.69 135 ASN A O 1
ATOM 1129 N N . MET A 1 136 ? 3.542 4.397 -3.631 1.00 93.31 136 MET A N 1
ATOM 1130 C CA . MET A 1 136 ? 3.403 4.986 -4.963 1.00 93.31 136 MET A CA 1
ATOM 1131 C C . MET A 1 136 ? 4.760 5.417 -5.530 1.00 93.31 136 MET A C 1
ATOM 1133 O O . MET A 1 136 ? 5.070 5.126 -6.684 1.00 93.31 136 MET A O 1
ATOM 1137 N N . LEU A 1 137 ? 5.606 6.054 -4.714 1.00 91.81 137 LEU A N 1
ATOM 1138 C CA . LEU A 1 137 ? 6.943 6.464 -5.134 1.00 91.81 137 LEU A CA 1
ATOM 1139 C C . LEU A 1 137 ? 7.797 5.255 -5.540 1.00 91.81 137 LEU A C 1
ATOM 1141 O O . LEU A 1 137 ? 8.394 5.265 -6.614 1.00 91.81 137 LEU A O 1
ATOM 1145 N N . THR A 1 138 ? 7.828 4.186 -4.739 1.00 91.69 138 THR A N 1
ATOM 1146 C CA . THR A 1 138 ? 8.547 2.948 -5.081 1.00 91.69 138 THR A CA 1
ATOM 1147 C C . THR A 1 138 ? 8.024 2.324 -6.376 1.00 91.69 138 THR A C 1
ATOM 1149 O O . THR A 1 138 ? 8.824 1.886 -7.206 1.00 91.69 138 THR A O 1
ATOM 1152 N N . ALA A 1 139 ? 6.707 2.324 -6.593 1.00 92.62 139 ALA A N 1
ATOM 1153 C CA . ALA A 1 139 ? 6.100 1.802 -7.814 1.00 92.62 139 ALA A CA 1
ATOM 1154 C C . ALA A 1 139 ? 6.486 2.623 -9.059 1.00 92.62 139 ALA A C 1
ATOM 1156 O O . ALA A 1 139 ? 6.857 2.048 -10.085 1.00 92.62 139 ALA A O 1
ATOM 1157 N N . VAL A 1 140 ? 6.501 3.957 -8.960 1.00 91.94 140 VAL A N 1
ATOM 1158 C CA . VAL A 1 140 ? 6.982 4.832 -10.043 1.00 91.94 140 VAL A CA 1
ATOM 1159 C C . VAL A 1 140 ? 8.468 4.589 -10.323 1.00 91.94 140 VAL A C 1
ATOM 1161 O O . VAL A 1 140 ? 8.853 4.451 -11.482 1.00 91.94 140 VAL A O 1
ATOM 1164 N N . LYS A 1 141 ? 9.312 4.449 -9.291 1.00 90.69 141 LYS A N 1
ATOM 1165 C CA . LYS A 1 141 ? 10.742 4.124 -9.467 1.00 90.69 141 LYS A CA 1
ATOM 1166 C C . LYS A 1 141 ? 10.948 2.795 -10.192 1.00 90.69 141 LYS A C 1
ATOM 1168 O O . LYS A 1 141 ? 11.800 2.704 -11.079 1.00 90.69 141 LYS A O 1
ATOM 1173 N N . CYS A 1 142 ? 10.159 1.780 -9.839 1.00 90.31 142 CYS A N 1
ATOM 1174 C CA . CYS A 1 142 ? 10.125 0.484 -10.513 1.00 90.31 142 CYS A CA 1
ATOM 1175 C C . CYS A 1 142 ? 9.791 0.649 -12.007 1.00 90.31 142 CYS A C 1
ATOM 1177 O O . CYS A 1 142 ? 10.575 0.223 -12.859 1.00 90.31 142 CYS A O 1
ATOM 1179 N N . LYS A 1 143 ? 8.702 1.363 -12.329 1.00 91.81 143 LYS A N 1
ATOM 1180 C CA . LYS A 1 143 ? 8.282 1.658 -13.709 1.00 91.81 143 LYS A CA 1
ATOM 1181 C C . LYS A 1 143 ? 9.364 2.389 -14.508 1.00 91.81 143 LYS A C 1
ATOM 1183 O O . LYS A 1 143 ? 9.734 1.940 -15.591 1.00 91.81 143 LYS A O 1
ATOM 1188 N N . THR A 1 144 ? 9.914 3.477 -13.971 1.00 90.69 144 THR A N 1
ATOM 1189 C CA . THR A 1 144 ? 10.960 4.275 -14.636 1.00 90.69 144 THR A CA 1
ATOM 1190 C C . THR A 1 144 ? 12.211 3.444 -14.914 1.00 90.69 144 THR A C 1
ATOM 1192 O O . THR A 1 144 ? 12.803 3.545 -15.989 1.00 90.69 144 THR A O 1
ATOM 1195 N N . SER A 1 145 ? 12.587 2.567 -13.980 1.00 89.69 145 SER A N 1
ATOM 1196 C CA . SER A 1 145 ? 13.721 1.652 -14.148 1.00 89.69 145 SER A CA 1
ATOM 1197 C C . SER A 1 145 ? 13.497 0.659 -15.282 1.00 89.69 145 SER A C 1
ATOM 1199 O O . SER A 1 145 ? 14.387 0.455 -16.107 1.00 89.69 145 SER A O 1
ATOM 1201 N N . LEU A 1 146 ? 12.303 0.062 -15.342 1.00 89.69 146 LEU A N 1
ATOM 1202 C CA . LEU A 1 146 ? 11.919 -0.877 -16.395 1.00 89.69 146 LEU A CA 1
ATOM 1203 C C . LEU A 1 146 ? 11.941 -0.208 -17.769 1.00 89.69 146 LEU A C 1
ATOM 1205 O O . LEU A 1 146 ? 12.565 -0.735 -18.688 1.00 89.69 146 LEU A O 1
ATOM 1209 N N . ILE A 1 147 ? 11.340 0.979 -17.892 1.00 90.31 147 ILE A N 1
ATOM 1210 C CA . ILE A 1 147 ? 11.339 1.753 -19.140 1.00 90.31 147 ILE A CA 1
ATOM 1211 C C . ILE A 1 147 ? 12.775 2.088 -19.562 1.00 90.31 147 ILE A C 1
ATOM 1213 O O . ILE A 1 147 ? 13.144 1.846 -20.710 1.00 90.31 147 ILE A O 1
ATOM 1217 N N . GLY A 1 148 ? 13.625 2.553 -18.639 1.00 88.44 148 GLY A N 1
ATOM 1218 C CA . GLY A 1 148 ? 15.034 2.835 -18.929 1.00 88.44 148 GLY A CA 1
ATOM 1219 C C . GLY A 1 148 ? 15.817 1.597 -19.388 1.00 88.44 148 GLY A C 1
ATOM 1220 O O . GLY A 1 148 ? 16.631 1.672 -20.312 1.00 88.44 148 GLY A O 1
ATOM 1221 N N . MET A 1 149 ? 15.551 0.428 -18.792 1.00 87.12 149 MET A N 1
ATOM 1222 C CA . MET A 1 149 ? 16.163 -0.842 -19.204 1.00 87.12 149 MET A CA 1
ATOM 1223 C C . MET A 1 149 ? 15.715 -1.266 -20.602 1.00 87.12 149 MET A C 1
ATOM 1225 O O . MET A 1 149 ? 16.563 -1.641 -21.416 1.00 87.12 149 MET A O 1
ATOM 1229 N N . ILE A 1 150 ? 14.414 -1.179 -20.890 1.00 87.88 150 ILE A N 1
ATOM 1230 C CA . ILE A 1 150 ? 13.848 -1.485 -22.210 1.00 87.88 150 ILE A CA 1
ATOM 1231 C C . ILE A 1 150 ? 14.438 -0.537 -23.256 1.00 87.88 150 ILE A C 1
ATOM 1233 O O . ILE A 1 150 ? 14.912 -0.997 -24.293 1.00 87.88 150 ILE A O 1
ATOM 1237 N N . TYR A 1 151 ? 14.516 0.760 -22.954 1.00 87.50 151 TYR A N 1
ATOM 1238 C CA . TYR A 1 151 ? 15.072 1.773 -23.844 1.00 87.50 151 TYR A CA 1
ATOM 1239 C C . TYR A 1 151 ? 16.549 1.510 -24.172 1.00 87.50 151 TYR A C 1
ATOM 1241 O O . TYR A 1 151 ? 16.898 1.348 -25.343 1.00 87.50 151 TYR A O 1
ATOM 1249 N N . LYS A 1 152 ? 17.424 1.341 -23.168 1.00 85.50 152 LYS A N 1
ATOM 1250 C CA . LYS A 1 152 ? 18.850 1.037 -23.418 1.00 85.50 152 LYS A CA 1
ATOM 1251 C C . LYS A 1 152 ? 19.025 -0.282 -24.167 1.00 85.50 152 LYS A C 1
ATOM 1253 O O . LYS A 1 152 ? 19.912 -0.404 -25.012 1.00 85.50 152 LYS A O 1
ATOM 1258 N N . LYS A 1 153 ? 18.189 -1.283 -23.872 1.00 84.81 153 LYS A N 1
ATOM 1259 C CA . LYS A 1 153 ? 18.219 -2.552 -24.601 1.00 84.81 153 LYS A CA 1
ATOM 1260 C C . LYS A 1 153 ? 17.799 -2.354 -26.057 1.00 84.81 153 LYS A C 1
ATOM 1262 O O . LYS A 1 153 ? 18.511 -2.873 -26.910 1.00 84.81 153 LYS A O 1
ATOM 1267 N N . SER A 1 154 ? 16.739 -1.580 -26.326 1.00 85.25 154 SER A N 1
ATOM 1268 C CA . SER A 1 154 ? 16.231 -1.260 -27.673 1.00 85.25 154 SER A CA 1
ATOM 1269 C C . SER A 1 154 ? 17.290 -0.604 -28.566 1.00 85.25 154 SER A C 1
ATOM 1271 O O . SER A 1 154 ? 17.416 -0.967 -29.734 1.00 85.25 154 SER A O 1
ATOM 1273 N N . LEU A 1 155 ? 18.104 0.291 -27.992 1.00 84.25 155 LEU A N 1
ATOM 1274 C CA . LEU A 1 155 ? 19.164 1.005 -28.708 1.00 84.25 155 LEU A CA 1
ATOM 1275 C C . LEU A 1 155 ? 20.375 0.119 -29.030 1.00 84.25 155 LEU A C 1
ATOM 1277 O O . LEU A 1 155 ? 21.042 0.337 -30.034 1.00 84.25 155 LEU A O 1
ATOM 1281 N N . ASN A 1 156 ? 20.638 -0.898 -28.207 1.00 82.62 156 ASN A N 1
ATOM 1282 C CA . ASN A 1 156 ? 21.812 -1.767 -28.326 1.00 82.62 156 ASN A CA 1
ATOM 1283 C C . ASN A 1 156 ? 21.521 -3.124 -29.002 1.00 82.62 156 ASN A C 1
ATOM 1285 O O . ASN A 1 156 ? 22.370 -4.018 -28.972 1.00 82.62 156 ASN A O 1
ATOM 1289 N N . LEU A 1 157 ? 20.325 -3.343 -29.562 1.00 81.06 157 LEU A N 1
ATOM 1290 C CA . LEU A 1 157 ? 20.016 -4.587 -30.278 1.00 81.06 157 LEU A CA 1
ATOM 1291 C C . LEU A 1 157 ? 20.617 -4.591 -31.685 1.00 81.06 157 LEU A C 1
ATOM 1293 O O . LEU A 1 157 ? 20.449 -3.649 -32.456 1.00 81.06 157 LEU A O 1
ATOM 1297 N N . ALA A 1 158 ? 21.218 -5.723 -32.054 1.00 76.75 158 ALA A N 1
ATOM 1298 C CA . ALA A 1 158 ? 21.591 -6.009 -33.434 1.00 76.75 158 ALA A CA 1
ATOM 1299 C C . ALA A 1 158 ? 20.362 -5.962 -34.362 1.00 76.75 158 ALA A C 1
ATOM 1301 O O . ALA A 1 158 ? 19.252 -6.332 -33.966 1.00 76.75 158 ALA A O 1
ATOM 1302 N N . SER A 1 159 ? 20.568 -5.561 -35.619 1.00 71.75 159 SER A N 1
ATOM 1303 C CA . SER A 1 159 ? 19.510 -5.407 -36.630 1.00 71.75 159 SER A CA 1
ATOM 1304 C C . SER A 1 159 ? 18.670 -6.677 -36.837 1.00 71.75 159 SER A C 1
ATOM 1306 O O . SER A 1 159 ? 17.456 -6.585 -37.015 1.00 71.75 159 SER A O 1
ATOM 1308 N N . SER A 1 160 ? 19.278 -7.863 -36.733 1.00 71.44 160 SER A N 1
ATOM 1309 C CA . SER A 1 160 ? 18.607 -9.168 -36.839 1.00 71.44 160 SER A CA 1
ATOM 1310 C C . SER A 1 160 ? 17.621 -9.448 -35.699 1.00 71.44 160 SER A C 1
ATOM 1312 O O . SER A 1 160 ? 16.550 -10.004 -35.935 1.00 71.44 160 SER A O 1
ATOM 1314 N N . THR A 1 161 ? 17.939 -9.034 -34.470 1.00 71.06 161 THR A N 1
ATOM 1315 C CA . THR A 1 161 ? 17.046 -9.171 -33.308 1.00 71.06 161 THR A CA 1
ATOM 1316 C C . THR A 1 161 ? 16.031 -8.034 -33.253 1.00 71.06 161 THR A C 1
ATOM 1318 O O . THR A 1 161 ? 14.891 -8.258 -32.862 1.00 71.06 161 THR A O 1
ATOM 1321 N N . ARG A 1 162 ? 16.403 -6.830 -33.705 1.00 71.44 162 ARG A N 1
ATOM 1322 C CA . ARG A 1 162 ? 15.490 -5.685 -33.813 1.00 71.44 162 ARG A CA 1
ATOM 1323 C C . ARG A 1 162 ? 14.350 -5.953 -34.797 1.00 71.44 162 ARG A C 1
ATOM 1325 O O . ARG A 1 162 ? 13.234 -5.561 -34.516 1.00 71.44 162 ARG A O 1
ATOM 1332 N N . ARG A 1 163 ? 14.589 -6.687 -35.893 1.00 72.81 163 ARG A N 1
ATOM 1333 C CA . ARG A 1 163 ? 13.527 -7.112 -36.831 1.00 72.81 163 ARG A CA 1
ATOM 1334 C C . ARG A 1 163 ? 12.476 -8.043 -36.209 1.00 72.81 163 ARG A C 1
ATOM 1336 O O . ARG A 1 163 ? 11.395 -8.154 -36.769 1.00 72.81 163 ARG A O 1
ATOM 1343 N N . LYS A 1 164 ? 12.779 -8.703 -35.082 1.00 76.50 164 LYS A N 1
ATOM 1344 C CA . LYS A 1 164 ? 11.830 -9.574 -34.362 1.00 76.50 164 LYS A CA 1
ATOM 1345 C C . LYS A 1 164 ? 10.859 -8.807 -33.462 1.00 76.50 164 LYS A C 1
ATOM 1347 O O . LYS A 1 164 ? 9.895 -9.409 -33.017 1.00 76.50 164 LYS A O 1
ATOM 1352 N N . PHE A 1 165 ? 11.134 -7.533 -33.177 1.00 77.62 165 PHE A N 1
ATOM 1353 C CA . PHE A 1 165 ? 10.284 -6.675 -32.357 1.00 77.62 165 PHE A CA 1
ATOM 1354 C C . PHE A 1 165 ? 9.851 -5.467 -33.182 1.00 77.62 165 PHE A C 1
ATOM 1356 O O . PHE A 1 165 ? 10.676 -4.669 -33.630 1.00 77.62 165 PHE A O 1
ATOM 1363 N N . THR A 1 166 ? 8.551 -5.312 -33.378 1.00 82.69 166 THR A N 1
ATOM 1364 C CA . THR A 1 166 ? 7.992 -4.121 -34.012 1.00 82.69 166 THR A CA 1
ATOM 1365 C C . THR A 1 166 ? 8.150 -2.906 -33.096 1.00 82.69 166 THR A C 1
ATOM 1367 O O . THR A 1 166 ? 8.190 -3.009 -31.867 1.00 82.69 166 THR A O 1
ATOM 1370 N N . THR A 1 167 ? 8.198 -1.709 -33.686 1.00 82.19 167 THR A N 1
ATOM 1371 C CA . THR A 1 167 ? 8.175 -0.458 -32.911 1.00 82.19 167 THR A CA 1
ATOM 1372 C C . THR A 1 167 ? 6.924 -0.381 -32.026 1.00 82.19 167 THR A C 1
ATOM 1374 O O . THR A 1 167 ? 7.009 0.095 -30.898 1.00 82.19 167 THR A O 1
ATOM 1377 N N . GLY A 1 168 ? 5.788 -0.908 -32.501 1.00 84.75 168 GLY A N 1
ATOM 1378 C CA . GLY A 1 168 ? 4.539 -0.979 -31.740 1.00 84.75 168 GLY A CA 1
ATOM 1379 C C . GLY A 1 168 ? 4.639 -1.861 -30.493 1.00 84.75 168 GLY A C 1
ATOM 1380 O O . GLY A 1 168 ? 4.219 -1.439 -29.420 1.00 84.75 168 GLY A O 1
ATOM 1381 N N . GLU A 1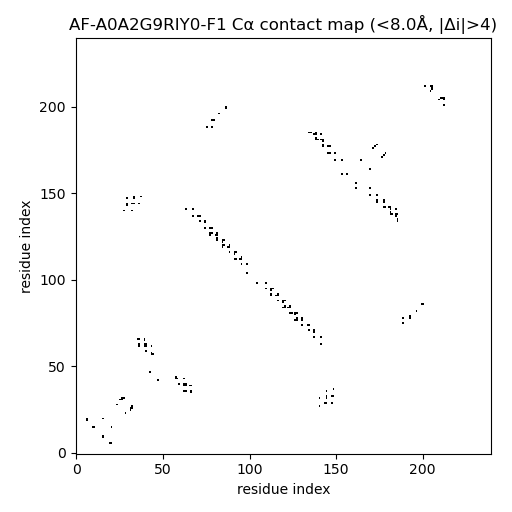 169 ? 5.266 -3.036 -30.592 1.00 85.69 169 GLU A N 1
ATOM 1382 C CA . GLU A 1 169 ? 5.491 -3.918 -29.436 1.00 85.69 169 GLU A CA 1
ATOM 1383 C C . GLU A 1 169 ? 6.397 -3.270 -28.384 1.00 85.69 169 GLU A C 1
ATOM 1385 O O . GLU A 1 169 ? 6.113 -3.361 -27.192 1.00 85.69 169 GLU A O 1
ATOM 1390 N N . LEU A 1 170 ? 7.457 -2.566 -28.802 1.00 85.69 170 LEU A N 1
ATOM 1391 C CA . LEU A 1 170 ? 8.324 -1.834 -27.871 1.00 85.69 170 LEU A CA 1
ATOM 1392 C C . LEU A 1 170 ? 7.569 -0.712 -27.152 1.00 85.69 170 LEU A C 1
ATOM 1394 O O . LEU A 1 170 ? 7.745 -0.526 -25.948 1.00 85.69 170 LEU A O 1
ATOM 1398 N N . VAL A 1 171 ? 6.719 0.023 -27.871 1.00 87.06 171 VAL A N 1
ATOM 1399 C CA . VAL A 1 171 ? 5.871 1.059 -27.271 1.00 87.06 171 VAL A CA 1
ATOM 1400 C C . VAL A 1 171 ? 4.878 0.437 -26.291 1.00 87.06 171 VAL A C 1
ATOM 1402 O O . VAL A 1 171 ? 4.772 0.937 -25.176 1.00 87.06 171 VAL A O 1
ATOM 1405 N N . ASN A 1 172 ? 4.227 -0.676 -26.645 1.00 90.94 172 ASN A N 1
ATOM 1406 C CA . ASN A 1 172 ? 3.298 -1.380 -25.756 1.00 90.94 172 ASN A CA 1
ATOM 1407 C C . ASN A 1 172 ? 3.983 -1.892 -24.476 1.00 90.94 172 ASN A C 1
ATOM 1409 O O . ASN A 1 172 ? 3.436 -1.741 -23.385 1.00 90.94 172 ASN A O 1
ATOM 1413 N N . LEU A 1 173 ? 5.207 -2.421 -24.588 1.00 87.56 173 LEU A N 1
ATOM 1414 C CA . LEU A 1 173 ? 6.017 -2.835 -23.437 1.00 87.56 173 LEU A CA 1
ATOM 1415 C C . LEU A 1 173 ? 6.313 -1.661 -22.487 1.00 87.56 173 LEU A C 1
ATOM 1417 O O . LEU A 1 173 ? 6.269 -1.814 -21.266 1.00 87.56 173 LEU A O 1
ATOM 1421 N N . MET A 1 174 ? 6.619 -0.479 -23.032 1.00 88.88 174 MET A N 1
ATOM 1422 C CA . MET A 1 174 ? 6.931 0.717 -22.238 1.00 88.88 174 MET A CA 1
ATOM 1423 C C . MET A 1 174 ? 5.689 1.413 -21.666 1.00 88.88 174 MET A C 1
ATOM 1425 O O . MET A 1 174 ? 5.793 2.063 -20.625 1.00 88.88 174 MET A O 1
ATOM 1429 N N . SER A 1 175 ? 4.535 1.306 -22.328 1.00 89.50 175 SER A N 1
ATOM 1430 C CA . SER A 1 175 ? 3.293 1.958 -21.906 1.00 89.50 175 SER A CA 1
ATOM 1431 C C . SER A 1 175 ? 2.406 1.033 -21.074 1.00 89.50 175 SER A C 1
ATOM 1433 O O . SER A 1 175 ? 2.201 1.304 -19.894 1.00 89.50 175 SER A O 1
ATOM 1435 N N . SER A 1 176 ? 1.910 -0.059 -21.657 1.00 89.62 176 SER A N 1
ATOM 1436 C CA . SER A 1 176 ? 0.932 -0.963 -21.046 1.00 89.62 176 SER A CA 1
ATOM 1437 C C . SER A 1 176 ? 1.580 -1.876 -20.011 1.00 89.62 176 SER A C 1
ATOM 1439 O O . SER A 1 176 ? 1.194 -1.859 -18.843 1.00 89.62 176 SER A O 1
ATOM 1441 N N . ASP A 1 177 ? 2.618 -2.621 -20.393 1.00 89.56 177 ASP A N 1
ATOM 1442 C CA . ASP A 1 177 ? 3.170 -3.663 -19.518 1.00 89.56 177 ASP A CA 1
ATOM 1443 C C . ASP A 1 177 ? 3.900 -3.051 -18.314 1.00 89.56 177 ASP A C 1
ATOM 1445 O O . ASP A 1 177 ? 3.754 -3.507 -17.177 1.00 89.56 177 ASP A O 1
ATOM 1449 N N . ALA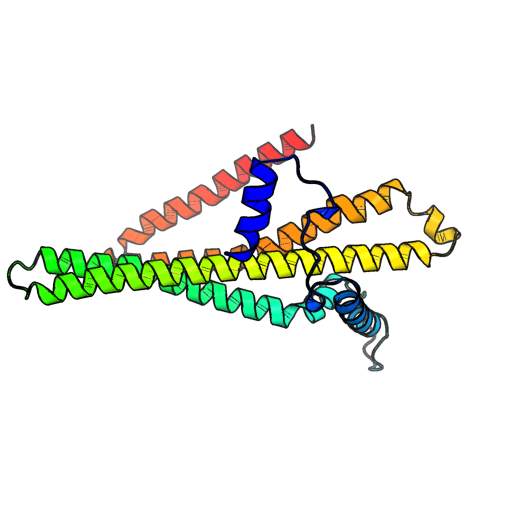 A 1 178 ? 4.638 -1.957 -18.530 1.00 90.06 178 ALA A N 1
ATOM 1450 C CA . ALA A 1 178 ? 5.268 -1.208 -17.447 1.00 90.06 178 ALA A CA 1
ATOM 1451 C C . ALA A 1 178 ? 4.238 -0.567 -16.496 1.00 90.06 178 ALA A C 1
ATOM 1453 O O . ALA A 1 178 ? 4.493 -0.484 -15.292 1.00 90.06 178 ALA A O 1
ATOM 1454 N N . GLN A 1 179 ? 3.078 -0.132 -17.008 1.00 92.25 179 GLN A N 1
ATOM 1455 C CA . GLN A 1 179 ? 1.986 0.367 -16.169 1.00 92.25 179 GLN A CA 1
ATOM 1456 C C . GLN A 1 179 ? 1.374 -0.759 -15.335 1.00 92.25 179 GLN A C 1
ATOM 1458 O O . GLN A 1 179 ? 1.243 -0.608 -14.126 1.00 92.25 179 GLN A O 1
ATOM 1463 N N . GLN A 1 180 ? 1.092 -1.914 -15.939 1.00 91.44 180 GLN A N 1
ATOM 1464 C CA . GLN A 1 180 ? 0.577 -3.068 -15.201 1.00 91.44 180 GLN A CA 1
ATOM 1465 C C . GLN A 1 180 ? 1.543 -3.505 -14.091 1.00 91.44 180 GLN A C 1
ATOM 1467 O O . GLN A 1 180 ? 1.115 -3.782 -12.973 1.00 91.44 180 GLN A O 1
ATOM 1472 N N . LEU A 1 181 ? 2.856 -3.512 -14.346 1.00 88.75 181 LEU A N 1
ATOM 1473 C CA . LEU A 1 181 ? 3.861 -3.813 -13.318 1.00 88.75 181 LEU A CA 1
ATOM 1474 C C . LEU A 1 181 ? 3.896 -2.772 -12.191 1.00 88.75 181 LEU A C 1
ATOM 1476 O O . LEU A 1 181 ? 4.104 -3.138 -11.030 1.00 88.75 181 LEU A O 1
ATOM 1480 N N . MET A 1 182 ? 3.676 -1.493 -12.503 1.00 91.56 182 MET A N 1
ATOM 1481 C CA . MET A 1 182 ? 3.509 -0.446 -11.494 1.00 91.56 182 MET A CA 1
ATOM 1482 C C . MET A 1 182 ? 2.285 -0.726 -10.617 1.00 91.56 182 MET A C 1
ATOM 1484 O O . MET A 1 182 ? 2.415 -0.754 -9.393 1.00 91.56 182 MET A O 1
ATOM 1488 N N . ASP A 1 183 ? 1.133 -1.006 -11.226 1.00 90.88 183 ASP A N 1
ATOM 1489 C CA . ASP A 1 183 ? -0.118 -1.280 -10.512 1.00 90.88 183 ASP A CA 1
ATOM 1490 C C . ASP A 1 183 ? 0.008 -2.534 -9.632 1.00 90.88 183 ASP A C 1
ATOM 1492 O O . ASP A 1 183 ? -0.433 -2.550 -8.481 1.00 90.88 183 ASP A O 1
ATOM 1496 N N . LEU A 1 184 ? 0.689 -3.576 -10.121 1.00 89.19 184 LEU A N 1
ATOM 1497 C CA . LEU A 1 184 ? 1.026 -4.760 -9.328 1.00 89.19 184 LEU A CA 1
ATOM 1498 C C . LEU A 1 184 ? 1.944 -4.419 -8.148 1.00 89.19 184 LEU A C 1
ATOM 1500 O O . LEU A 1 184 ? 1.730 -4.921 -7.047 1.00 89.19 184 LEU A O 1
ATOM 1504 N N . THR A 1 185 ? 2.941 -3.553 -8.350 1.00 88.25 185 THR A N 1
ATOM 1505 C CA . THR A 1 185 ? 3.858 -3.117 -7.282 1.00 88.25 185 THR A CA 1
ATOM 1506 C C . THR A 1 185 ? 3.112 -2.347 -6.190 1.00 88.25 185 THR A C 1
ATOM 1508 O O . THR A 1 185 ? 3.387 -2.552 -5.012 1.00 88.25 185 THR A O 1
ATOM 1511 N N . VAL A 1 186 ? 2.133 -1.511 -6.554 1.00 90.25 186 VAL A N 1
ATOM 1512 C CA . VAL A 1 186 ? 1.276 -0.808 -5.585 1.00 90.25 186 VAL A CA 1
ATOM 1513 C C . VAL A 1 186 ? 0.401 -1.798 -4.808 1.00 90.25 186 VAL A C 1
ATOM 1515 O O . VAL A 1 186 ? 0.289 -1.692 -3.584 1.00 90.25 186 VAL A O 1
ATOM 1518 N N . ASN A 1 187 ? -0.185 -2.776 -5.501 1.00 89.44 187 ASN A N 1
ATOM 1519 C CA . ASN A 1 187 ? -1.159 -3.710 -4.933 1.00 89.44 187 ASN A CA 1
ATOM 1520 C C . ASN A 1 187 ? -0.543 -4.916 -4.210 1.00 89.44 187 ASN A C 1
ATOM 1522 O O . ASN A 1 187 ? -1.246 -5.597 -3.465 1.00 89.44 187 ASN A O 1
ATOM 1526 N N . ILE A 1 188 ? 0.758 -5.181 -4.358 1.00 89.19 188 ILE A N 1
ATOM 1527 C CA . ILE A 1 188 ? 1.415 -6.319 -3.694 1.00 89.19 188 ILE A CA 1
ATOM 1528 C C . ILE A 1 188 ? 1.257 -6.268 -2.171 1.00 89.19 188 ILE A C 1
ATOM 1530 O O . ILE A 1 188 ? 1.125 -7.302 -1.519 1.00 89.19 188 ILE A O 1
ATOM 1534 N N . ASN A 1 189 ? 1.216 -5.055 -1.610 1.00 87.94 189 ASN A N 1
ATOM 1535 C CA . ASN A 1 189 ? 1.053 -4.858 -0.179 1.00 87.94 189 ASN A CA 1
ATOM 1536 C C . ASN A 1 189 ? -0.349 -5.219 0.315 1.00 87.94 189 ASN A C 1
ATOM 1538 O O . ASN A 1 189 ? -0.500 -5.705 1.433 1.00 87.94 189 ASN A O 1
ATOM 1542 N N . LEU A 1 190 ? -1.367 -5.059 -0.533 1.00 88.12 190 LEU A N 1
ATOM 1543 C CA . LEU A 1 190 ? -2.732 -5.473 -0.222 1.00 88.12 190 LEU A CA 1
ATOM 1544 C C . LEU A 1 190 ? -2.841 -6.999 -0.108 1.00 88.12 190 LEU A C 1
ATOM 1546 O O . LEU A 1 190 ? -3.595 -7.490 0.724 1.00 88.12 190 LEU A O 1
ATOM 1550 N N . LEU A 1 191 ? -2.061 -7.744 -0.899 1.00 89.00 191 LEU A N 1
ATOM 1551 C CA . LEU A 1 191 ? -2.138 -9.205 -0.960 1.00 89.00 191 LEU A CA 1
ATOM 1552 C C . LEU A 1 191 ? -1.817 -9.877 0.384 1.00 89.00 191 LEU A C 1
ATOM 1554 O O . LEU A 1 191 ? -2.434 -10.881 0.723 1.00 89.00 191 LEU A O 1
ATOM 1558 N N . TRP A 1 192 ? -0.865 -9.328 1.146 1.00 88.88 192 TRP A N 1
ATOM 1559 C CA . TRP A 1 192 ? -0.507 -9.833 2.476 1.00 88.88 192 TRP A CA 1
ATOM 1560 C C . TRP A 1 192 ? -1.211 -9.068 3.609 1.00 88.88 192 TRP A C 1
ATOM 1562 O O . TRP A 1 192 ? -1.542 -9.670 4.630 1.00 88.88 192 TRP A O 1
ATOM 1572 N N . SER A 1 193 ? -1.488 -7.769 3.430 1.00 89.81 193 SER A N 1
ATOM 1573 C CA . SER A 1 193 ? -2.178 -6.951 4.439 1.00 89.81 193 SER A CA 1
ATOM 1574 C C . SER A 1 193 ? -3.648 -7.346 4.586 1.00 89.81 193 SER A C 1
ATOM 1576 O O . SER A 1 193 ? -4.132 -7.420 5.709 1.00 89.81 193 SER A O 1
ATOM 1578 N N . ALA A 1 194 ? -4.360 -7.685 3.504 1.00 90.94 194 ALA A N 1
ATOM 1579 C CA . ALA A 1 194 ? -5.769 -8.072 3.599 1.00 90.94 194 ALA A CA 1
ATOM 1580 C C . ALA A 1 194 ? -5.990 -9.348 4.443 1.00 90.94 194 ALA A C 1
ATOM 1582 O O . ALA A 1 194 ? -6.803 -9.296 5.366 1.00 90.94 194 ALA A O 1
ATOM 1583 N N . PRO A 1 195 ? -5.253 -10.463 4.241 1.00 91.31 195 PRO A N 1
ATOM 1584 C CA . PRO A 1 195 ? -5.317 -11.610 5.148 1.00 91.31 195 PRO A CA 1
ATOM 1585 C C . PRO A 1 195 ? -4.985 -11.249 6.598 1.00 91.31 195 PRO A C 1
ATOM 1587 O O . PRO A 1 195 ? -5.675 -11.693 7.511 1.00 91.31 195 PRO A O 1
ATOM 1590 N N . PHE A 1 196 ? -3.962 -10.416 6.817 1.00 91.44 196 PHE A N 1
ATOM 1591 C CA . PHE A 1 196 ? -3.587 -9.952 8.153 1.00 91.44 196 PHE A CA 1
ATOM 1592 C C . PHE A 1 196 ? -4.721 -9.167 8.834 1.00 91.44 196 PHE A C 1
ATOM 1594 O O . PHE A 1 196 ? -5.057 -9.444 9.984 1.00 91.44 196 PHE A O 1
ATOM 1601 N N . GLN A 1 197 ? -5.361 -8.243 8.113 1.00 92.44 197 GLN A N 1
ATOM 1602 C CA . GLN A 1 197 ? -6.506 -7.477 8.603 1.00 92.44 197 GLN A CA 1
ATOM 1603 C C . GLN A 1 197 ? -7.708 -8.378 8.912 1.00 92.44 197 GLN A C 1
ATOM 1605 O O . GLN A 1 197 ? -8.326 -8.225 9.962 1.00 92.44 197 GLN A O 1
ATOM 1610 N N . ILE A 1 198 ? -8.022 -9.337 8.035 1.00 91.56 198 ILE A N 1
ATOM 1611 C CA . ILE A 1 198 ? -9.122 -10.290 8.247 1.00 91.56 198 ILE A CA 1
ATOM 1612 C C . ILE A 1 198 ? -8.871 -11.123 9.508 1.00 91.56 198 ILE A C 1
ATOM 1614 O O . ILE A 1 198 ? -9.769 -11.263 10.334 1.00 91.56 198 ILE A O 1
ATOM 1618 N N . LEU A 1 199 ? -7.650 -11.636 9.690 1.00 91.94 199 LEU A N 1
ATOM 1619 C CA . LEU A 1 199 ? -7.282 -12.405 10.879 1.00 91.94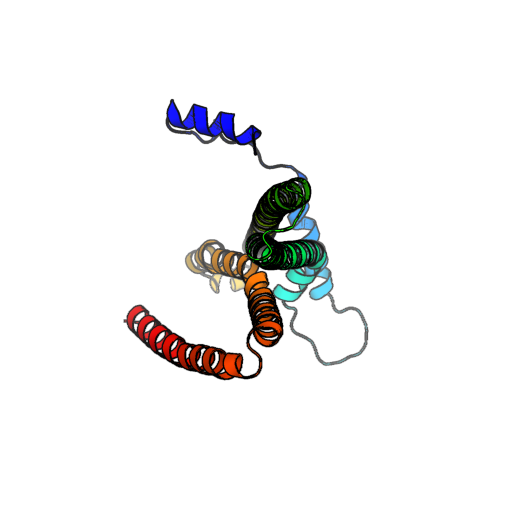 199 LEU A CA 1
ATOM 1620 C C . LEU A 1 199 ? -7.417 -11.571 12.157 1.00 91.94 199 LEU A C 1
ATOM 1622 O O . LEU A 1 199 ? -8.052 -12.024 13.106 1.00 91.94 199 LEU A O 1
ATOM 1626 N N . MET A 1 200 ? -6.886 -10.346 12.171 1.00 91.50 200 MET A N 1
ATOM 1627 C CA . MET A 1 200 ? -7.022 -9.426 13.308 1.00 91.50 200 MET A CA 1
ATOM 1628 C C . MET A 1 200 ? -8.489 -9.135 13.642 1.00 91.50 200 MET A C 1
ATOM 1630 O O . MET A 1 200 ? -8.884 -9.216 14.804 1.00 91.50 200 MET A O 1
ATOM 1634 N N . ALA A 1 201 ? -9.311 -8.857 12.626 1.00 91.81 201 ALA A N 1
ATOM 1635 C CA . ALA A 1 201 ? -10.737 -8.613 12.808 1.00 91.81 201 ALA A CA 1
ATOM 1636 C C . ALA A 1 201 ? -11.456 -9.832 13.404 1.00 91.81 201 ALA A C 1
ATOM 1638 O O . ALA A 1 201 ? -12.221 -9.680 14.353 1.00 91.81 201 ALA A O 1
ATOM 1639 N N . ILE A 1 202 ? -11.182 -11.040 12.898 1.00 92.50 202 ILE A N 1
ATOM 1640 C CA . ILE A 1 202 ? -11.775 -12.280 13.420 1.00 92.50 202 ILE A CA 1
ATOM 1641 C C . ILE A 1 202 ? -11.343 -12.524 14.868 1.00 92.50 202 ILE A C 1
ATOM 1643 O O . ILE A 1 202 ? -12.191 -12.869 15.683 1.00 92.50 202 ILE A O 1
ATOM 1647 N N . ILE A 1 203 ? -10.065 -12.323 15.211 1.00 92.00 203 ILE A N 1
ATOM 1648 C CA . ILE A 1 203 ? -9.564 -12.498 16.585 1.00 92.00 203 ILE A CA 1
ATOM 1649 C C . ILE A 1 203 ? -10.290 -11.553 17.546 1.00 92.00 203 ILE A C 1
ATOM 1651 O O . ILE A 1 203 ? -10.749 -11.989 18.600 1.00 92.00 203 ILE A O 1
ATOM 1655 N N . PHE A 1 204 ? -10.423 -10.277 17.183 1.00 90.31 204 PHE A N 1
ATOM 1656 C CA . PHE A 1 204 ? -11.113 -9.296 18.022 1.00 90.31 204 PHE A CA 1
ATOM 1657 C C . PHE A 1 204 ? -12.599 -9.615 18.153 1.00 90.31 204 PHE A C 1
ATOM 1659 O O . PHE A 1 204 ? -13.120 -9.644 19.261 1.00 90.31 204 PHE A O 1
ATOM 1666 N N . LEU A 1 205 ? -13.273 -9.946 17.052 1.00 90.50 205 LEU A N 1
ATOM 1667 C CA . LEU A 1 205 ? -14.677 -10.345 17.101 1.00 90.50 205 LEU A CA 1
ATOM 1668 C C . LEU A 1 205 ? -14.883 -11.627 17.913 1.00 90.50 205 LEU A C 1
ATOM 1670 O O . LEU A 1 205 ? -15.893 -11.745 18.600 1.00 90.50 205 LEU A O 1
ATOM 1674 N N . TRP A 1 206 ? -13.951 -12.582 17.857 1.00 93.44 206 TRP A N 1
ATOM 1675 C CA . TRP A 1 206 ? -14.044 -13.829 18.618 1.00 93.44 206 TRP A CA 1
ATOM 1676 C C . TRP A 1 206 ? -13.993 -13.569 20.123 1.00 93.44 206 TRP A C 1
ATOM 1678 O O . TRP A 1 206 ? -14.698 -14.229 20.881 1.00 93.44 206 TRP A O 1
ATOM 1688 N N . GLN A 1 207 ? -13.195 -12.591 20.560 1.00 89.94 207 GLN A N 1
ATOM 1689 C CA . GLN A 1 207 ? -13.148 -12.180 21.965 1.00 89.94 207 GLN A CA 1
ATOM 1690 C C . GLN A 1 207 ? -14.466 -11.542 22.432 1.00 89.94 207 GLN A C 1
ATOM 1692 O O . GLN A 1 207 ? -14.839 -11.726 23.585 1.00 89.94 207 GLN A O 1
ATOM 1697 N N . GLU A 1 208 ? -15.185 -10.843 21.548 1.00 86.25 208 GLU A N 1
ATOM 1698 C CA . GLU A 1 208 ? -16.458 -10.185 21.886 1.00 86.25 208 GLU A CA 1
ATOM 1699 C C . GLU A 1 208 ? -17.679 -11.110 21.791 1.00 86.25 208 GLU A C 1
ATOM 1701 O O . GLU A 1 208 ? -18.565 -11.069 22.638 1.00 86.25 208 GLU A O 1
ATOM 1706 N N . LEU A 1 209 ? -17.756 -11.923 20.735 1.00 88.31 209 LEU A N 1
ATOM 1707 C CA . LEU A 1 209 ? -18.966 -12.660 20.340 1.00 88.31 209 LEU A CA 1
ATOM 1708 C C . LEU A 1 209 ? -18.814 -14.185 20.449 1.00 88.31 209 LEU A C 1
ATOM 1710 O O . LEU A 1 209 ? -19.781 -14.925 20.231 1.00 88.31 209 LEU A O 1
ATOM 1714 N N . GLY A 1 210 ? -17.606 -14.672 20.746 1.00 90.75 210 GLY A N 1
ATOM 1715 C CA . GLY A 1 210 ? -17.305 -16.095 20.844 1.00 90.75 210 GLY A CA 1
ATOM 1716 C C . GLY A 1 210 ? -17.539 -16.852 19.525 1.00 90.75 210 GLY A C 1
ATOM 1717 O O . GLY A 1 210 ? -17.289 -16.314 18.440 1.00 90.75 210 GLY A O 1
ATOM 1718 N N . PRO A 1 211 ? -18.052 -18.098 19.580 1.00 91.88 211 PRO A N 1
ATOM 1719 C CA . PRO A 1 211 ? -18.258 -18.938 18.395 1.00 91.88 211 PRO A CA 1
ATOM 1720 C C . PRO A 1 211 ? -19.199 -18.352 17.332 1.00 91.88 211 PRO A C 1
ATOM 1722 O O . PRO A 1 211 ? -19.154 -18.775 16.176 1.00 91.88 211 PRO A O 1
ATOM 1725 N N . SER A 1 212 ? -20.024 -17.360 17.684 1.00 92.88 212 SER A N 1
ATOM 1726 C CA . SER A 1 212 ? -20.976 -16.708 16.771 1.00 92.88 212 SER A CA 1
ATOM 1727 C C . SER A 1 212 ? -20.300 -16.084 15.541 1.00 92.88 212 SER A C 1
ATOM 1729 O O . SER A 1 212 ? -20.910 -15.985 14.477 1.00 92.88 212 SER A O 1
ATOM 1731 N N . VAL A 1 213 ? -19.016 -15.721 15.644 1.00 92.50 213 VAL A N 1
ATOM 1732 C CA . VAL A 1 213 ? -18.223 -15.153 14.537 1.00 92.50 213 VAL A CA 1
ATOM 1733 C C . VAL A 1 213 ? -18.110 -16.106 13.345 1.00 92.50 213 VAL A C 1
ATOM 1735 O O . VAL A 1 213 ? -18.010 -15.651 12.203 1.00 92.50 213 VAL A O 1
ATOM 1738 N N . LEU A 1 214 ? -18.187 -17.423 13.572 1.00 90.94 214 LEU A N 1
ATOM 1739 C CA . LEU A 1 214 ? -18.089 -18.429 12.510 1.00 90.94 214 LEU A CA 1
ATOM 1740 C C . LEU A 1 214 ? -19.181 -18.272 11.449 1.00 90.94 214 LEU A C 1
ATOM 1742 O O . LEU A 1 214 ? -18.908 -18.493 10.271 1.00 90.94 214 LEU A O 1
ATOM 1746 N N . ALA A 1 215 ? -20.383 -17.832 11.834 1.00 92.75 215 ALA A N 1
ATOM 1747 C CA . ALA A 1 215 ? -21.458 -17.564 10.881 1.00 92.75 215 ALA A CA 1
ATOM 1748 C C . ALA A 1 215 ? -21.080 -16.425 9.916 1.00 92.75 215 ALA A C 1
ATOM 1750 O O . ALA A 1 215 ? -21.256 -16.552 8.705 1.00 92.75 215 ALA A O 1
ATOM 1751 N N . GLY A 1 216 ? -20.480 -15.345 10.429 1.00 90.88 216 GLY A N 1
ATOM 1752 C CA . GLY A 1 216 ? -19.987 -14.237 9.605 1.00 90.88 216 GLY A CA 1
ATOM 1753 C C . GLY A 1 216 ? -18.844 -14.658 8.677 1.00 90.88 216 GLY A C 1
ATOM 1754 O O . GLY A 1 216 ? -18.845 -14.319 7.493 1.00 90.88 216 GLY A O 1
ATOM 1755 N N . VAL A 1 217 ? -17.902 -15.462 9.179 1.00 91.06 217 VAL A N 1
ATOM 1756 C CA . VAL A 1 217 ? -16.799 -16.008 8.369 1.00 91.06 217 VAL A CA 1
ATOM 1757 C C . VAL A 1 217 ? -17.322 -16.924 7.257 1.00 91.06 217 VAL A C 1
ATOM 1759 O O . VAL A 1 217 ? -16.843 -16.837 6.127 1.00 91.06 217 VAL A O 1
ATOM 1762 N N . ALA A 1 218 ? -18.335 -17.749 7.532 1.00 92.06 218 ALA A N 1
ATOM 1763 C CA . ALA A 1 218 ? -18.961 -18.600 6.522 1.00 92.06 218 ALA A CA 1
ATOM 1764 C C . ALA A 1 218 ? -19.570 -17.776 5.374 1.00 92.06 218 ALA A C 1
ATOM 1766 O O . ALA A 1 218 ? -19.364 -18.104 4.204 1.00 92.06 218 ALA A O 1
ATOM 1767 N N . VAL A 1 219 ? -20.244 -16.664 5.691 1.00 93.19 219 VAL A N 1
ATOM 1768 C CA . VAL A 1 219 ? -20.773 -15.733 4.680 1.00 93.19 219 VAL A CA 1
ATOM 1769 C C . VAL A 1 219 ? -19.641 -15.107 3.863 1.00 93.19 219 VAL A C 1
ATOM 1771 O O . VAL A 1 219 ? -19.721 -15.086 2.636 1.00 93.19 219 VAL A O 1
ATOM 1774 N N . LEU A 1 220 ? -18.555 -14.658 4.504 1.00 90.12 220 LEU A N 1
ATOM 1775 C CA . LEU A 1 220 ? -17.395 -14.098 3.797 1.00 90.12 220 LEU A CA 1
ATOM 1776 C C . LEU A 1 220 ? -16.778 -15.099 2.812 1.00 90.12 220 LEU A C 1
ATOM 1778 O O . LEU A 1 220 ? -16.461 -14.730 1.682 1.00 90.12 220 LEU A O 1
ATOM 1782 N N . ILE A 1 221 ? -16.649 -16.368 3.209 1.00 91.12 221 ILE A N 1
ATOM 1783 C CA . ILE A 1 221 ? -16.128 -17.429 2.338 1.00 91.12 221 ILE A CA 1
ATOM 1784 C C . ILE A 1 221 ? -17.062 -17.674 1.148 1.00 91.12 221 ILE A C 1
ATOM 1786 O O . ILE A 1 221 ? -16.571 -17.885 0.043 1.00 91.12 221 ILE A O 1
ATOM 1790 N N . LEU A 1 222 ? -18.383 -17.594 1.333 1.00 92.81 222 LEU A N 1
ATOM 1791 C CA . LEU A 1 222 ? -19.375 -17.766 0.263 1.00 92.81 222 LEU A CA 1
ATOM 1792 C C . LEU A 1 222 ? -19.350 -16.610 -0.755 1.00 92.81 222 LEU A C 1
ATOM 1794 O O . LEU A 1 222 ? -19.586 -16.819 -1.945 1.00 92.81 222 LEU A O 1
ATOM 1798 N N . VAL A 1 223 ? -18.980 -15.400 -0.333 1.00 92.12 223 VAL A N 1
ATOM 1799 C CA . VAL A 1 223 ? -18.837 -14.243 -1.235 1.00 92.12 223 VAL A CA 1
ATOM 1800 C C . VAL A 1 223 ? -17.637 -14.389 -2.187 1.00 92.12 223 VAL A C 1
ATOM 1802 O O . VAL A 1 223 ? -17.686 -13.897 -3.315 1.00 92.12 223 VAL A O 1
ATOM 1805 N N . ILE A 1 224 ? -16.576 -15.106 -1.797 1.00 91.31 224 ILE A N 1
ATOM 1806 C CA . ILE A 1 224 ? -15.386 -15.327 -2.643 1.00 91.31 224 ILE A CA 1
ATOM 1807 C C . ILE A 1 224 ? -15.723 -16.010 -3.988 1.00 91.31 224 ILE A C 1
ATOM 1809 O O . ILE A 1 224 ? -15.367 -15.445 -5.028 1.00 91.31 224 ILE A O 1
ATOM 1813 N N . PRO A 1 225 ? -16.400 -17.178 -4.043 1.00 92.44 225 PRO A N 1
ATOM 1814 C CA . PRO A 1 225 ? -16.750 -17.823 -5.306 1.00 92.44 225 PRO A CA 1
ATOM 1815 C C . PRO A 1 225 ? -17.748 -17.002 -6.127 1.00 92.44 225 PRO A C 1
ATOM 1817 O O . PRO A 1 225 ? -17.655 -17.001 -7.353 1.00 92.44 225 PRO A O 1
ATOM 1820 N N . LEU A 1 226 ? -18.652 -16.254 -5.484 1.00 92.44 226 LEU A N 1
ATOM 1821 C CA . LEU A 1 226 ? -19.559 -15.342 -6.184 1.00 92.44 226 LEU A CA 1
ATOM 1822 C C . LEU A 1 226 ? -18.778 -14.236 -6.911 1.00 92.44 226 LEU A C 1
ATOM 1824 O O . LEU A 1 226 ? -18.981 -14.012 -8.105 1.00 92.44 226 LEU A O 1
ATOM 1828 N N . ASN A 1 227 ? -17.824 -13.602 -6.223 1.00 91.69 227 ASN A N 1
ATOM 1829 C CA . ASN A 1 227 ? -16.933 -12.610 -6.825 1.00 91.69 227 ASN A CA 1
ATOM 1830 C C . ASN A 1 227 ? -16.089 -13.215 -7.954 1.00 91.69 227 ASN A C 1
ATOM 1832 O O . ASN A 1 227 ? -15.934 -12.592 -9.005 1.00 91.69 227 ASN A O 1
ATOM 1836 N N . ALA A 1 228 ? -15.578 -14.438 -7.777 1.00 90.69 228 ALA A N 1
ATOM 1837 C CA . ALA A 1 228 ? -14.820 -15.140 -8.811 1.00 90.69 228 ALA A CA 1
ATOM 1838 C C . ALA A 1 228 ? -15.674 -15.438 -10.057 1.00 90.69 228 ALA A C 1
ATOM 1840 O O . ALA A 1 228 ? -15.206 -15.253 -11.183 1.00 90.69 228 ALA A O 1
ATOM 1841 N N . TYR A 1 229 ? -16.936 -15.836 -9.871 1.00 93.25 229 TYR A N 1
ATOM 1842 C CA . TYR A 1 229 ? -17.883 -16.069 -10.961 1.00 93.25 229 TYR A CA 1
ATOM 1843 C C . TYR A 1 229 ? -18.165 -14.785 -11.755 1.00 93.25 229 TYR A C 1
ATOM 1845 O O . TYR A 1 229 ? -18.040 -14.775 -12.983 1.00 93.25 229 TYR A O 1
ATOM 1853 N N . ILE A 1 230 ? -18.471 -13.682 -11.062 1.00 92.12 230 ILE A N 1
ATOM 1854 C CA . ILE A 1 230 ? -18.722 -12.374 -11.688 1.00 92.12 230 ILE A CA 1
ATOM 1855 C C . ILE A 1 230 ? -17.470 -11.883 -12.426 1.00 92.12 230 ILE A C 1
ATOM 1857 O O . ILE A 1 230 ? -17.557 -11.474 -13.584 1.00 92.12 230 ILE A O 1
ATOM 1861 N N . ALA A 1 231 ? -16.289 -11.984 -11.808 1.00 90.44 231 ALA A N 1
ATOM 1862 C CA . ALA A 1 231 ? -15.026 -11.613 -12.444 1.00 90.44 231 ALA A CA 1
ATOM 1863 C C . ALA A 1 231 ? -14.750 -12.442 -13.712 1.00 90.44 231 ALA A C 1
ATOM 1865 O O . ALA A 1 231 ? -14.300 -11.898 -14.723 1.00 90.44 231 ALA A 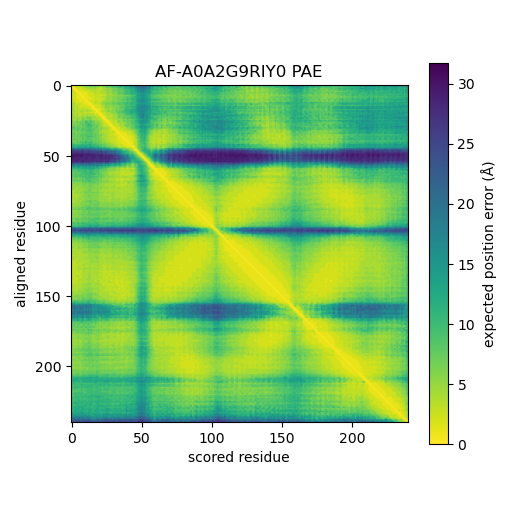O 1
ATOM 1866 N N . GLY A 1 232 ? -15.073 -13.740 -13.690 1.00 89.38 232 GLY A N 1
ATOM 1867 C CA . GLY A 1 232 ? -15.005 -14.613 -14.862 1.00 89.38 232 GLY A CA 1
ATOM 1868 C C . GLY A 1 232 ? -15.905 -14.134 -16.003 1.00 89.38 232 GLY A C 1
ATOM 1869 O O . GLY A 1 232 ? -15.452 -14.045 -17.145 1.00 89.38 232 GLY A O 1
ATOM 1870 N N . LYS A 1 233 ? -17.148 -13.744 -15.697 1.00 89.62 233 LYS A N 1
ATOM 1871 C CA . LYS A 1 233 ? -18.091 -13.188 -16.681 1.00 89.62 233 LYS A CA 1
ATOM 1872 C C . LYS A 1 233 ? -17.623 -11.856 -17.260 1.00 89.62 233 LYS A C 1
ATOM 1874 O O . LYS A 1 233 ? -17.640 -11.686 -18.476 1.00 89.62 233 LYS A O 1
ATOM 1879 N N . VAL A 1 234 ? -17.126 -10.945 -16.424 1.00 91.56 234 VAL A N 1
ATOM 1880 C CA . VAL A 1 234 ? -16.557 -9.667 -16.886 1.00 91.56 234 VAL A CA 1
ATOM 1881 C C . VAL A 1 234 ? -15.364 -9.898 -17.814 1.00 91.56 234 VAL A C 1
ATOM 1883 O O . VAL A 1 234 ? -15.231 -9.213 -18.826 1.00 91.56 234 VAL A O 1
ATOM 1886 N N . LYS A 1 235 ? -14.502 -10.880 -17.515 1.00 85.94 235 LYS A N 1
ATOM 1887 C CA . LYS A 1 235 ? -13.366 -11.216 -18.383 1.00 85.94 235 LYS A CA 1
ATOM 1888 C C . LYS A 1 235 ? -13.821 -11.760 -19.739 1.00 85.94 235 LYS A C 1
ATOM 1890 O O . LYS A 1 235 ? -13.226 -11.388 -20.740 1.00 85.94 235 LYS A O 1
ATOM 1895 N N . GLN A 1 236 ? -14.866 -12.589 -19.782 1.00 84.75 236 GLN A N 1
ATOM 1896 C CA . GLN A 1 236 ? -15.443 -13.077 -21.044 1.00 84.75 236 GLN A CA 1
ATOM 1897 C C . GLN A 1 236 ? -15.990 -11.928 -21.902 1.00 84.75 236 GLN A C 1
ATOM 1899 O O . GLN A 1 236 ? -15.747 -11.904 -23.102 1.00 84.75 236 GLN A O 1
ATOM 1904 N N . LEU A 1 237 ? -16.651 -10.945 -21.283 1.00 84.88 237 LEU A N 1
ATOM 1905 C CA . LEU A 1 237 ? -17.198 -9.776 -21.981 1.00 84.88 237 LEU A CA 1
ATOM 1906 C C . LEU A 1 237 ? -16.129 -8.809 -22.505 1.00 84.88 237 LEU A C 1
ATOM 1908 O O . LEU A 1 237 ? -16.382 -8.121 -23.478 1.00 84.88 237 LEU A O 1
ATOM 1912 N N . LYS A 1 238 ? -14.947 -8.746 -21.880 1.00 76.00 238 LYS A N 1
ATOM 1913 C CA . LYS A 1 238 ? -13.818 -7.928 -22.366 1.00 76.00 238 LYS A CA 1
ATOM 1914 C C . LYS A 1 238 ? -13.048 -8.562 -23.530 1.00 76.00 238 LYS A C 1
ATOM 1916 O O . LYS A 1 238 ? -12.171 -7.909 -24.086 1.00 76.00 238 LYS A O 1
ATOM 1921 N N . VAL A 1 239 ? -13.283 -9.845 -23.805 1.00 67.00 239 VAL A N 1
ATOM 1922 C CA . VAL A 1 239 ? -12.623 -10.604 -24.882 1.00 67.00 239 VAL A CA 1
ATOM 1923 C C . VAL A 1 239 ? -13.485 -10.641 -26.155 1.00 67.00 239 VAL A C 1
ATOM 1925 O O . VAL A 1 239 ? -12.953 -10.938 -27.222 1.00 67.00 239 VAL A O 1
ATOM 1928 N N . LEU A 1 240 ? -14.781 -10.325 -26.041 1.00 52.34 240 LEU A N 1
ATOM 1929 C CA . LEU A 1 240 ? -15.695 -10.039 -27.155 1.00 52.34 240 LEU A CA 1
ATOM 1930 C C . LEU A 1 240 ? -15.556 -8.576 -27.594 1.00 52.34 240 LEU A C 1
ATOM 1932 O O . LEU A 1 240 ? -15.668 -8.339 -28.815 1.00 52.34 240 LEU A O 1
#

Foldseek 3Di:
DVVCVQVVVVCVVDPDDPVSDDDDDPCLDCVNLQVLLVVLQVVQPDPPPDDDPPPDDRDSVVSLCVSCVVLLVVLLVLLVVLLVLVVVLVVLVVVLVVVVVVPPDDVVVNVVSVVVSVVSVVVSVVSVVVSLVSLLSSLVSSLSNQLVVLVVCQVPDDPVVNVVADPVNSVCCSPPVSVVSSVCSSCVSVVVSVVVSVVSVLVVVCVVPNPVCVVVVVVVVVVVVVVVVVVVVVVVVVVD

Radius of gyration: 25.23 Å; Cα contacts (8 Å, |Δi|>4): 117; chains: 1; bounding box: 54×58×75 Å